Protein AF-A0A9P7MN25-F1 (afdb_monomer_lite)

Foldseek 3Di:
DDDDDDDDDDDDDDDDDDDDDDDDPDDDPDPPPPDDDDDDDPPDDDLDDDPAQFWFDFPQAIDSDPSRCVVVVTDTPGTDGRDDDPPPPPLDDDQAAFWWQFPNAIDSDPSRNVNVVGDDIGGDGRPPDPDQDPPLDDDQQQFWWAFPNAIDSDPSRCVVVPGDRIGGDGRDPPPDPPCPQDDDQQQFWKAFPQAIDSDPSRNVSVVGDDIDGDGRDPCPPPPPDPQADQDDDQQQFWKQFPQDIDSDPSRSVSVVRPDIGGDDGDPDPDPPPDQDDDQQQFWKAFPQAIDSDPSVSVNVVRDDIDGDGGDDDDDPDDD

pLDDT: mean 78.12, std 18.05, range [38.5, 95.31]

Sequence (319 aa):
MYFTLSALVAAAAVLPLCSAAPPAVSESPAPTSQGKPAPTVNPGYIGICPAIYDPVCAGGKTYPNACTAEHHGASVEHIGPCKEPAPESNCICTAEWDPVCGDGKTYGNKCMAHCAKAQSITKGECPKLPEPASNCICTAQWDPVCGDGKTYGNICEARCAKAQSITKGECAKLPEPESKCMCTLLHAPVCGDGKTYGNICMARCAKAQSITEGECPKLTSRQERQKDICTCPLILMPVCGDGKWYANICLARCAKAQSITEGECPKLPEPRSVCACPDILKPVCGDGETYANICEAHCAKAQSITEGECPKLPEPKSA

InterPro domains:
  IPR002350 Kazal domain [PF00050] (86-117)
  IPR002350 Kazal domain [PF00050] (131-162)
  IPR002350 Kazal domain [PF07648] (48-82)
  IPR002350 Kazal domain [PF07648] (179-216)
  IPR002350 Kazal domain [PF07648] (228-265)
  IPR002350 Kazal domain [PF07648] (274-310)
  IPR002350 Kazal domain [PS51465] (76-128)
  IPR002350 Kazal domain [PS51465] (130-173)
  IPR002350 Kazal domain [PS51465] (175-218)
  IPR002350 Kazal domain [PS51465] (259-312)
  IPR002350 Kazal domain [SM00280] (46-82)
  IPR002350 Kazal domain [SM00280] (90-126)
  IPR002350 Kazal domain [SM00280] (135-171)
  IPR002350 Kazal domain [SM00280] (180-216)
  IPR002350 Kazal domain [SM00280] (229-265)
  IPR002350 Kazal domain [SM00280] (274-310)
  IPR036058 Kazal domain superfamily [SSF100895] (48-84)
  IPR036058 Kazal domain superfamily [SSF100895] (80-123)
  IPR036058 Kazal domain superfamily [SSF100895] (130-168)
  IPR036058 Kazal domain superfamily [SSF100895] (180-218)

Organism: NCBI:txid1623583

Secondary structure (DSSP, 8-state):
--------------------PPP------------PPPPPP-TT------S----EEETTEEESSHHHHHHTTPPP-EESPPPPPP-------------EEETTEEESSHHHHHHTT-SSEEESSPP-PPPPPTT---------EEETTEEESSHHHHHHTT-SS-EESS-------------------EEETTEEESSHHHHHHTT-SSEEESSPP--S-TTT--S-----------EEETTEEESSHHHHHHTT-SSEEESSPP------SS---------EEETTEEESSHHHHHHTT-SSEEESPPPPPPPP---

Structure (mmCIF, N/CA/C/O backbone):
data_AF-A0A9P7MN25-F1
#
_entry.id   AF-A0A9P7MN25-F1
#
loop_
_atom_site.group_PDB
_atom_site.id
_atom_site.type_symbol
_atom_site.label_atom_id
_atom_site.label_alt_id
_atom_site.label_comp_id
_atom_site.label_asym_id
_atom_site.label_entity_id
_atom_site.label_seq_id
_atom_site.pdbx_PDB_ins_code
_atom_site.Cartn_x
_atom_site.Cartn_y
_atom_site.Cartn_z
_atom_site.occupancy
_atom_site.B_iso_or_equiv
_atom_site.auth_seq_id
_atom_site.auth_comp_id
_atom_site.auth_asym_id
_atom_site.auth_atom_id
_atom_site.pdbx_PDB_model_num
ATOM 1 N N . MET A 1 1 ? 26.325 62.576 -39.880 1.00 40.69 1 MET A N 1
ATOM 2 C CA . MET A 1 1 ? 26.263 62.659 -41.353 1.00 40.69 1 MET A CA 1
ATOM 3 C C . MET A 1 1 ? 25.207 61.684 -41.829 1.00 40.69 1 MET A C 1
ATOM 5 O O . MET A 1 1 ? 25.214 60.539 -41.404 1.00 40.69 1 MET A O 1
ATOM 9 N N . TYR A 1 2 ? 24.265 62.213 -42.601 1.00 39.81 2 TYR A N 1
ATOM 10 C CA . TYR A 1 2 ? 23.196 61.521 -43.316 1.00 39.81 2 TYR A CA 1
ATOM 11 C C . TYR A 1 2 ? 23.752 60.422 -44.237 1.00 39.81 2 TYR A C 1
ATOM 13 O O . TYR A 1 2 ? 24.851 60.591 -44.751 1.00 39.81 2 TYR A O 1
ATOM 21 N N . PHE A 1 3 ? 23.004 59.342 -44.477 1.00 39.41 3 PHE A N 1
ATOM 22 C CA . PHE A 1 3 ? 22.304 59.131 -45.753 1.00 39.41 3 PHE A CA 1
ATOM 23 C C . PHE A 1 3 ? 21.413 57.878 -45.705 1.00 39.41 3 PHE A C 1
ATOM 25 O O . PHE A 1 3 ? 21.776 56.828 -45.185 1.00 39.41 3 PHE A O 1
ATOM 32 N N . THR A 1 4 ? 20.210 58.073 -46.227 1.00 58.09 4 THR A N 1
ATOM 33 C CA . THR A 1 4 ? 19.127 57.129 -46.510 1.00 58.09 4 THR A CA 1
ATOM 34 C C . THR A 1 4 ? 19.403 56.306 -47.778 1.00 58.09 4 THR A C 1
ATOM 36 O O . THR A 1 4 ? 20.226 56.723 -48.584 1.00 58.09 4 THR A O 1
ATOM 39 N N . LEU A 1 5 ? 18.694 55.177 -47.955 1.00 46.22 5 LEU A N 1
ATOM 40 C CA . LEU A 1 5 ? 18.046 54.646 -49.187 1.00 46.22 5 LEU A CA 1
ATOM 41 C C . LEU A 1 5 ? 17.651 53.172 -48.905 1.00 46.22 5 LEU A C 1
ATOM 43 O O . LEU A 1 5 ? 18.509 52.355 -48.600 1.00 46.22 5 LEU A O 1
ATOM 47 N N . SER A 1 6 ? 16.377 52.816 -48.725 1.00 47.59 6 SER A N 1
ATOM 48 C CA . SER A 1 6 ? 15.317 52.574 -49.728 1.00 47.59 6 SER A CA 1
ATOM 49 C C . SER A 1 6 ? 15.509 51.324 -50.606 1.00 47.59 6 SER A C 1
ATOM 51 O O . SER A 1 6 ? 16.245 51.345 -51.581 1.00 47.59 6 SER A O 1
ATOM 53 N N . ALA A 1 7 ? 14.760 50.281 -50.221 1.00 48.38 7 ALA A N 1
ATOM 54 C CA . ALA A 1 7 ? 13.978 49.312 -51.002 1.00 48.38 7 ALA A CA 1
ATOM 55 C C . ALA A 1 7 ? 14.486 48.770 -52.356 1.00 48.38 7 ALA A C 1
ATOM 57 O O . ALA A 1 7 ? 14.608 49.501 -53.333 1.00 48.38 7 ALA A O 1
ATOM 58 N N . LEU A 1 8 ? 14.510 47.434 -52.462 1.00 45.34 8 LEU A N 1
ATOM 59 C CA . LEU A 1 8 ? 14.121 46.727 -53.685 1.00 45.34 8 LEU A CA 1
ATOM 60 C C . LEU A 1 8 ? 13.500 45.365 -53.346 1.00 45.34 8 LEU A C 1
ATOM 62 O O . LEU A 1 8 ? 14.093 44.518 -52.684 1.00 45.34 8 LEU A O 1
ATOM 66 N N . VAL A 1 9 ? 12.254 45.221 -53.787 1.00 45.59 9 VAL A N 1
ATOM 67 C CA . VAL A 1 9 ? 11.420 44.021 -53.754 1.00 45.59 9 VAL A CA 1
ATOM 68 C C . VAL A 1 9 ? 11.887 43.080 -54.864 1.00 45.59 9 VAL A C 1
ATOM 70 O O . VAL A 1 9 ? 11.992 43.502 -56.012 1.00 45.59 9 VAL A O 1
ATOM 73 N N . ALA A 1 10 ? 12.090 41.801 -54.551 1.00 44.50 10 ALA A N 1
ATOM 74 C CA . ALA A 1 10 ? 12.109 40.733 -55.546 1.00 44.50 10 ALA A CA 1
ATOM 75 C C . ALA A 1 10 ? 11.247 39.575 -55.035 1.00 44.50 10 ALA A C 1
ATOM 77 O O . ALA A 1 10 ? 11.616 38.842 -54.119 1.00 44.50 10 ALA A O 1
ATOM 78 N N . ALA A 1 11 ? 10.054 39.468 -55.615 1.00 48.00 11 ALA A N 1
ATOM 79 C CA . ALA A 1 11 ? 9.146 38.352 -55.440 1.00 48.00 11 ALA A CA 1
ATOM 80 C C . ALA A 1 11 ? 9.749 37.101 -56.098 1.00 48.00 11 ALA A C 1
ATOM 82 O O . ALA A 1 11 ? 9.920 37.064 -57.316 1.00 48.00 11 ALA A O 1
ATOM 83 N N . ALA A 1 12 ? 10.055 36.076 -55.303 1.00 46.34 12 ALA A N 1
ATOM 84 C CA . ALA A 1 12 ? 10.343 34.741 -55.811 1.00 46.34 12 ALA A CA 1
ATOM 85 C C . ALA A 1 12 ? 9.044 33.927 -55.791 1.00 46.34 12 ALA A C 1
ATOM 87 O O . ALA A 1 12 ? 8.513 33.584 -54.735 1.00 46.34 12 ALA A O 1
ATOM 88 N N . ALA A 1 13 ? 8.514 33.692 -56.987 1.00 45.16 13 ALA A N 1
ATOM 89 C CA . ALA A 1 13 ? 7.334 32.889 -57.241 1.00 45.16 13 ALA A CA 1
ATOM 90 C C . ALA A 1 13 ? 7.552 31.434 -56.795 1.00 45.16 13 ALA A C 1
ATOM 92 O O . ALA A 1 13 ? 8.519 30.781 -57.183 1.00 45.16 13 ALA A O 1
ATOM 93 N N . VAL A 1 14 ? 6.610 30.931 -56.001 1.00 49.34 14 VAL A N 1
ATOM 94 C CA . VAL A 1 14 ? 6.472 29.516 -55.659 1.00 49.34 14 VAL A CA 1
ATOM 95 C C . VAL A 1 14 ? 5.825 28.821 -56.859 1.00 49.34 14 VAL A C 1
ATOM 97 O O . VAL A 1 14 ? 4.647 29.032 -57.138 1.00 49.34 14 VAL A O 1
ATOM 100 N N . LEU A 1 15 ? 6.597 28.020 -57.594 1.00 52.12 15 LEU A N 1
ATOM 101 C CA . LEU A 1 15 ? 6.067 27.065 -58.570 1.00 52.12 15 LEU A CA 1
ATOM 102 C C . LEU A 1 15 ? 5.748 25.741 -57.853 1.00 52.12 15 LEU A C 1
ATOM 104 O O . LEU A 1 15 ? 6.609 25.234 -57.131 1.00 52.12 15 LEU A O 1
ATOM 108 N N . PRO A 1 16 ? 4.556 25.148 -58.051 1.00 50.59 16 PRO A N 1
ATOM 109 C CA . PRO A 1 16 ? 4.238 23.832 -57.525 1.00 50.59 16 PRO A CA 1
ATOM 110 C C . PRO A 1 16 ? 4.765 22.773 -58.500 1.00 50.59 16 PRO A C 1
ATOM 112 O O . PRO A 1 16 ? 4.229 22.596 -59.594 1.00 50.59 16 PRO A O 1
ATOM 115 N N . LEU A 1 17 ? 5.823 22.059 -58.116 1.00 53.09 17 LEU A N 1
ATOM 116 C CA . LEU A 1 17 ? 6.215 20.838 -58.814 1.00 53.09 17 LEU A CA 1
ATOM 117 C C . LEU A 1 17 ? 5.345 19.682 -58.319 1.00 53.09 17 LEU A C 1
ATOM 119 O O . LEU A 1 17 ? 5.370 19.287 -57.155 1.00 53.09 17 LEU A O 1
ATOM 123 N N . CYS A 1 18 ? 4.535 19.199 -59.251 1.00 44.19 18 CYS A N 1
ATOM 124 C CA . CYS A 1 18 ? 3.750 17.982 -59.194 1.00 44.19 18 CYS A CA 1
ATOM 125 C C . CYS A 1 18 ? 4.646 16.751 -59.466 1.00 44.19 18 CYS A C 1
ATOM 127 O O . CYS A 1 18 ? 5.641 16.869 -60.178 1.00 44.19 18 CYS A O 1
ATOM 129 N N . SER A 1 19 ? 4.194 15.576 -59.004 1.00 43.72 19 SER A N 1
ATOM 130 C CA . SER A 1 19 ? 4.746 14.211 -59.190 1.00 43.72 19 SER A CA 1
ATOM 131 C C . SER A 1 19 ? 5.991 13.856 -58.359 1.00 43.72 19 SER A C 1
ATOM 133 O O . SER A 1 19 ? 6.947 14.608 -58.305 1.00 43.72 19 SER A O 1
ATOM 135 N N . ALA A 1 20 ? 6.082 12.707 -57.686 1.00 45.44 20 ALA A N 1
ATOM 136 C CA . ALA A 1 20 ? 5.411 11.433 -57.913 1.00 45.44 20 ALA A CA 1
ATOM 137 C C . ALA A 1 20 ? 5.136 10.713 -56.581 1.00 45.44 20 ALA A C 1
ATOM 139 O O . ALA A 1 20 ? 6.011 10.610 -55.722 1.00 45.44 20 ALA A O 1
ATOM 140 N N . ALA A 1 21 ? 3.918 10.191 -56.430 1.00 55.38 21 ALA A N 1
ATOM 141 C CA . ALA A 1 21 ? 3.616 9.182 -55.425 1.00 55.38 21 ALA A CA 1
ATOM 142 C C . ALA A 1 21 ? 4.353 7.875 -55.784 1.00 55.38 21 ALA A C 1
ATOM 144 O O . ALA A 1 21 ? 4.381 7.511 -56.964 1.00 55.38 21 ALA A O 1
ATOM 145 N N . PRO A 1 22 ? 4.943 7.154 -54.815 1.00 59.38 22 PRO A N 1
ATOM 146 C CA . PRO A 1 22 ? 5.444 5.808 -55.063 1.00 59.38 22 PRO A CA 1
ATOM 147 C C . PRO A 1 22 ? 4.272 4.867 -55.403 1.00 59.38 22 PRO A C 1
ATOM 149 O O . PRO A 1 22 ? 3.169 5.052 -54.881 1.00 59.38 22 PRO A O 1
ATOM 152 N N . PRO A 1 23 ? 4.478 3.876 -56.289 1.00 49.16 23 PRO A N 1
ATOM 153 C CA . PRO A 1 23 ? 3.411 3.001 -56.750 1.00 49.16 23 PRO A CA 1
ATOM 154 C C . PRO A 1 23 ? 2.816 2.210 -55.582 1.00 49.16 23 PRO A C 1
ATOM 156 O O . PRO A 1 23 ? 3.532 1.544 -54.834 1.00 49.16 23 PRO A O 1
ATOM 159 N N . ALA A 1 24 ? 1.489 2.269 -55.468 1.00 48.56 24 ALA A N 1
ATOM 160 C CA . ALA A 1 24 ? 0.706 1.313 -54.707 1.00 48.56 24 ALA A CA 1
ATOM 161 C C . ALA A 1 24 ? 0.978 -0.079 -55.287 1.00 48.56 24 ALA A C 1
ATOM 163 O O . ALA A 1 24 ? 0.532 -0.404 -56.388 1.00 48.56 24 ALA A O 1
ATOM 164 N N . VAL A 1 25 ? 1.761 -0.883 -54.570 1.00 43.62 25 VAL A N 1
ATOM 165 C CA . VAL A 1 25 ? 1.913 -2.297 -54.894 1.00 43.62 25 VAL A CA 1
ATOM 166 C C . VAL A 1 25 ? 0.666 -2.981 -54.362 1.00 43.62 25 VAL A C 1
ATOM 168 O O . VAL A 1 25 ? 0.429 -3.042 -53.159 1.00 43.62 25 VAL A O 1
ATOM 171 N N . SER A 1 26 ? -0.161 -3.395 -55.311 1.00 42.97 26 SER A N 1
ATOM 172 C CA . SER A 1 26 ? -1.396 -4.139 -55.147 1.00 42.97 26 SER A CA 1
ATOM 173 C C . SER A 1 26 ? -1.240 -5.285 -54.150 1.00 42.97 26 SER A C 1
ATOM 175 O O . SER A 1 26 ? -0.493 -6.234 -54.406 1.00 42.97 26 SER A O 1
ATOM 177 N N . GLU A 1 27 ? -2.004 -5.239 -53.062 1.00 41.66 27 GLU A N 1
ATOM 178 C CA . GLU A 1 27 ? -2.407 -6.452 -52.363 1.00 41.66 27 GLU A CA 1
ATOM 179 C C . GLU A 1 27 ? -3.077 -7.358 -53.400 1.00 41.66 27 GLU A C 1
ATOM 181 O O . GLU A 1 27 ? -4.103 -7.012 -53.991 1.00 41.66 27 GLU A O 1
ATOM 186 N N . SER A 1 28 ? -2.444 -8.495 -53.694 1.00 43.84 28 SER A N 1
ATOM 187 C CA . SER A 1 28 ? -3.122 -9.544 -54.446 1.00 43.84 28 SER A CA 1
ATOM 188 C C . SER A 1 28 ? -4.347 -9.970 -53.641 1.00 43.84 28 SER A C 1
ATOM 190 O O . SER A 1 28 ? -4.221 -10.172 -52.429 1.00 43.84 28 SER A O 1
ATOM 192 N N . PRO A 1 29 ? -5.523 -10.111 -54.274 1.00 42.50 29 PRO A N 1
ATOM 193 C CA . PRO A 1 29 ? -6.699 -10.588 -53.576 1.00 42.50 29 PRO A CA 1
ATOM 194 C C . PRO A 1 29 ? -6.373 -11.955 -52.979 1.00 42.50 29 PRO A C 1
ATOM 196 O O . PRO A 1 29 ? -5.893 -12.851 -53.679 1.00 42.50 29 PRO A O 1
ATOM 199 N N . ALA A 1 30 ? -6.616 -12.097 -51.675 1.00 40.66 30 ALA A N 1
ATOM 200 C CA . ALA A 1 30 ? -6.616 -13.390 -51.015 1.00 40.66 30 ALA A CA 1
ATOM 201 C C . ALA A 1 30 ? -7.401 -14.383 -51.891 1.00 40.66 30 ALA A C 1
ATOM 203 O O . ALA A 1 30 ? -8.479 -14.017 -52.380 1.00 40.66 30 ALA A O 1
ATOM 204 N N . PRO A 1 31 ? -6.903 -15.612 -52.126 1.00 38.50 31 PRO A N 1
ATOM 205 C CA . PRO A 1 31 ? -7.704 -16.614 -52.799 1.00 38.50 31 PRO A CA 1
ATOM 206 C C . PRO A 1 31 ? -8.949 -16.838 -51.943 1.00 38.50 31 PRO A C 1
ATOM 208 O O . PRO A 1 31 ? -8.902 -17.442 -50.873 1.00 38.50 31 PRO A O 1
ATOM 211 N N . THR A 1 32 ? -10.079 -16.315 -52.412 1.00 42.38 32 THR A N 1
ATOM 212 C CA . THR A 1 32 ? -11.403 -16.685 -51.932 1.00 42.38 32 THR A CA 1
ATOM 213 C C . THR A 1 32 ? -11.640 -18.108 -52.415 1.00 42.38 32 THR A C 1
ATOM 215 O O . THR A 1 32 ? -12.318 -18.353 -53.411 1.00 42.38 32 THR A O 1
ATOM 218 N N . SER A 1 33 ? -11.033 -19.080 -51.727 1.00 43.31 33 SER A N 1
ATOM 219 C CA . SER A 1 33 ? -11.468 -20.460 -51.851 1.00 43.31 33 SER A CA 1
ATOM 220 C C . SER A 1 33 ? -12.849 -20.505 -51.225 1.00 43.31 33 SER A C 1
ATOM 222 O O . SER A 1 33 ? -13.005 -20.464 -50.005 1.00 43.31 33 SER A O 1
ATOM 224 N N . GLN A 1 34 ? -13.853 -20.490 -52.090 1.00 39.50 34 GLN A N 1
ATOM 225 C CA . GLN A 1 34 ? -15.236 -20.739 -51.741 1.00 39.50 34 GLN A CA 1
ATOM 226 C C . GLN A 1 34 ? -15.270 -21.954 -50.810 1.00 39.50 34 GLN A C 1
ATOM 228 O O . GLN A 1 34 ? -14.897 -23.059 -51.210 1.00 39.50 34 GLN A O 1
ATOM 233 N N . GLY A 1 35 ? -15.622 -21.721 -49.544 1.00 40.41 35 GLY A N 1
ATOM 234 C CA . GLY A 1 35 ? -15.750 -22.774 -48.553 1.00 40.41 35 GLY A CA 1
ATOM 235 C C . GLY A 1 35 ? -16.742 -23.800 -49.076 1.00 40.41 35 GLY A C 1
ATOM 236 O O . GLY A 1 35 ? -17.926 -23.507 -49.238 1.00 40.41 35 GLY A O 1
ATOM 237 N N . LYS A 1 36 ? -16.251 -25.001 -49.379 1.00 41.25 36 LYS A N 1
ATOM 238 C CA . LYS A 1 36 ? -17.115 -26.155 -49.602 1.00 41.25 36 LYS A CA 1
ATOM 239 C C . LYS A 1 36 ? -17.908 -26.356 -48.302 1.00 41.25 36 LYS A C 1
ATOM 241 O O . LYS A 1 36 ? -17.285 -26.328 -47.239 1.00 41.25 36 LYS A O 1
ATOM 246 N N . PRO A 1 37 ? -19.244 -26.500 -48.344 1.00 39.59 37 PRO A N 1
ATOM 247 C CA . PRO A 1 37 ? -20.033 -26.608 -47.126 1.00 39.59 37 PRO A CA 1
ATOM 248 C C . PRO A 1 37 ? -19.527 -27.779 -46.283 1.00 39.59 37 PRO A C 1
ATOM 250 O O . PRO A 1 37 ? -19.292 -28.874 -46.803 1.00 39.59 37 PRO A O 1
ATOM 253 N N . ALA A 1 38 ? -19.328 -27.507 -44.993 1.00 42.72 38 ALA A N 1
ATOM 254 C CA . ALA A 1 38 ? -18.964 -28.500 -43.997 1.00 42.72 38 ALA A CA 1
ATOM 255 C C . ALA A 1 38 ? -19.952 -29.681 -44.055 1.00 42.72 38 ALA A C 1
ATOM 257 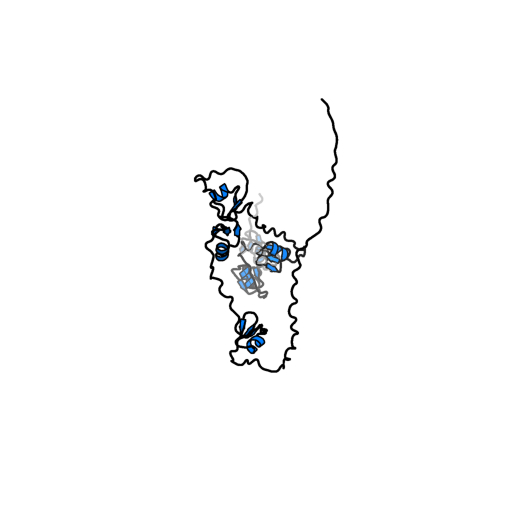O O . ALA A 1 38 ? -21.159 -29.444 -44.189 1.00 42.72 38 ALA A O 1
ATOM 258 N N . PRO A 1 39 ? -19.493 -30.942 -43.948 1.00 45.44 39 PRO A N 1
ATOM 259 C CA . PRO A 1 39 ? -20.409 -32.048 -43.731 1.00 45.44 39 PRO A CA 1
ATOM 260 C C . PRO A 1 39 ? -21.152 -31.796 -42.416 1.00 45.44 39 PRO A C 1
ATOM 262 O O . PRO A 1 39 ? -20.558 -31.616 -41.355 1.00 45.44 39 PRO A O 1
ATOM 265 N N . THR A 1 40 ? -22.473 -31.700 -42.524 1.00 42.31 40 THR A N 1
ATOM 266 C CA . THR A 1 40 ? -23.391 -31.414 -41.425 1.00 42.31 40 THR A CA 1
ATOM 267 C C . THR A 1 40 ? -23.237 -32.439 -40.309 1.00 42.31 40 THR A C 1
ATOM 269 O O . THR A 1 40 ? -23.277 -33.646 -40.550 1.00 42.31 40 THR A O 1
ATOM 272 N N . VAL A 1 41 ? -23.099 -31.934 -39.085 1.00 48.03 41 VAL A N 1
ATOM 273 C CA . VAL A 1 41 ? -23.029 -32.704 -37.843 1.00 48.03 41 VAL A CA 1
ATOM 274 C C . VAL A 1 41 ? -24.265 -33.601 -37.728 1.00 48.03 41 VAL A C 1
ATOM 276 O O . VAL A 1 41 ? -25.384 -33.100 -37.654 1.00 48.03 41 VAL A O 1
ATOM 279 N N . ASN A 1 42 ? -24.070 -34.922 -37.683 1.00 43.00 42 ASN A N 1
ATOM 280 C CA . ASN A 1 42 ? -25.066 -35.831 -37.120 1.00 43.00 42 ASN A CA 1
ATOM 281 C C . ASN A 1 42 ? -24.893 -35.798 -35.590 1.00 43.00 42 ASN A C 1
ATOM 283 O O . ASN A 1 42 ? -23.838 -36.211 -35.104 1.00 43.00 42 ASN A O 1
ATOM 287 N N . PRO A 1 43 ? -25.876 -35.312 -34.811 1.00 46.31 43 PRO A N 1
ATOM 288 C CA . PRO A 1 43 ? -25.740 -35.086 -33.368 1.00 46.31 43 PRO A CA 1
ATOM 289 C C . PRO A 1 43 ? -25.856 -36.383 -32.538 1.00 46.31 43 PRO A C 1
ATOM 291 O O . PRO A 1 43 ? -26.587 -36.435 -31.555 1.00 46.31 43 PRO A O 1
ATOM 294 N N . GLY A 1 44 ? -25.155 -37.452 -32.930 1.00 45.56 44 GLY A N 1
ATOM 295 C CA . GLY A 1 44 ? -25.372 -38.783 -32.355 1.00 45.56 44 GLY A CA 1
ATOM 296 C C . GLY A 1 44 ? -24.185 -39.744 -32.342 1.00 45.56 44 GLY A C 1
ATOM 297 O O . GLY A 1 44 ? -24.427 -40.945 -32.282 1.00 45.56 44 GLY A O 1
ATOM 298 N N . TYR A 1 45 ? -22.929 -39.285 -32.395 1.00 51.94 45 TYR A N 1
ATOM 299 C CA . TYR A 1 45 ? -21.782 -40.201 -32.317 1.00 51.94 45 TYR A CA 1
ATOM 300 C C . TYR A 1 45 ? -20.780 -39.798 -31.232 1.00 51.94 45 TYR A C 1
ATOM 302 O O . TYR A 1 45 ? -20.241 -38.696 -31.216 1.00 51.94 45 TYR A O 1
ATOM 310 N N . ILE A 1 46 ? -20.591 -40.721 -30.293 1.00 57.06 46 ILE A N 1
ATOM 311 C CA . ILE A 1 46 ? -19.701 -40.659 -29.134 1.00 57.06 46 ILE A CA 1
ATOM 312 C C . ILE A 1 46 ? -18.265 -40.410 -29.620 1.00 57.06 46 ILE A C 1
ATOM 314 O O . ILE A 1 46 ? -17.822 -41.066 -30.561 1.00 57.06 46 ILE A O 1
ATOM 318 N N . GLY A 1 47 ? -17.559 -39.468 -28.983 1.00 63.66 47 GLY A N 1
ATOM 319 C CA . GLY A 1 47 ? -16.206 -39.001 -29.322 1.00 63.66 47 GLY A CA 1
ATOM 320 C C . GLY A 1 47 ? -15.103 -40.056 -29.184 1.00 63.66 47 GLY A C 1
ATOM 321 O O . GLY A 1 47 ? -14.213 -39.933 -28.349 1.00 63.66 47 GLY A O 1
ATOM 322 N N . ILE A 1 48 ? -15.158 -41.102 -30.005 1.00 80.12 48 ILE A N 1
ATOM 323 C CA . ILE A 1 48 ? -14.110 -42.110 -30.146 1.00 80.12 48 ILE A CA 1
ATOM 324 C C . ILE A 1 48 ? -13.404 -41.838 -31.468 1.00 80.12 48 ILE A C 1
ATOM 326 O O . ILE A 1 48 ? -13.942 -42.112 -32.540 1.00 80.12 48 ILE A O 1
ATOM 330 N N . CYS A 1 49 ? -12.186 -41.314 -31.389 1.00 86.25 49 CYS A N 1
ATOM 331 C CA . CYS A 1 49 ? -11.314 -41.230 -32.551 1.00 86.25 49 CYS A CA 1
ATOM 332 C C . CYS A 1 49 ? -10.562 -42.550 -32.748 1.00 86.25 49 CYS A C 1
ATOM 334 O O . CYS A 1 49 ? -10.129 -43.159 -31.764 1.00 86.25 49 CYS A O 1
ATOM 336 N N . PRO A 1 50 ? -10.374 -43.007 -33.998 1.00 86.12 50 PRO A N 1
ATOM 337 C CA . PRO A 1 50 ? -9.561 -44.183 -34.264 1.00 86.12 50 PRO A CA 1
ATOM 338 C C . PRO A 1 50 ? -8.114 -43.934 -33.819 1.00 86.12 50 PRO A C 1
ATOM 340 O O . PRO A 1 50 ? -7.584 -42.833 -33.982 1.00 86.12 50 PRO A O 1
ATOM 343 N N . ALA A 1 51 ? -7.452 -44.969 -33.298 1.00 87.62 51 ALA A N 1
ATOM 344 C CA . ALA A 1 51 ? -6.035 -44.936 -32.925 1.00 87.62 51 ALA A CA 1
ATOM 345 C C . ALA A 1 51 ? -5.118 -45.079 -34.160 1.00 87.62 51 ALA A C 1
ATOM 347 O O . ALA A 1 51 ? -4.204 -45.899 -34.186 1.00 87.62 51 ALA A O 1
ATOM 348 N N . ILE A 1 52 ? -5.411 -44.307 -35.208 1.00 88.31 52 ILE A N 1
ATOM 349 C CA . ILE A 1 52 ? -4.626 -44.227 -36.443 1.00 88.31 52 ILE A CA 1
ATOM 350 C C . ILE A 1 52 ? -3.744 -42.985 -36.345 1.00 88.31 52 ILE A C 1
ATOM 352 O O . ILE A 1 52 ? -4.226 -41.914 -35.971 1.00 88.31 52 ILE A O 1
ATOM 356 N N . TYR A 1 53 ? -2.460 -43.133 -36.663 1.00 90.62 53 TYR A N 1
ATOM 357 C CA . TYR A 1 53 ? -1.511 -42.026 -36.691 1.00 90.62 53 TYR A CA 1
ATOM 358 C C . TYR A 1 53 ? -1.369 -41.498 -38.123 1.00 90.62 53 TYR A C 1
ATOM 360 O O . TYR A 1 53 ? -0.567 -42.012 -38.896 1.00 90.62 53 TYR A O 1
ATOM 368 N N . ASP A 1 54 ? -2.164 -40.478 -38.443 1.00 94.31 54 ASP A N 1
ATOM 369 C CA . ASP A 1 54 ? -2.150 -39.708 -39.693 1.00 94.31 54 ASP A CA 1
ATOM 370 C C . ASP A 1 54 ? -2.080 -38.218 -39.319 1.00 94.31 54 ASP A C 1
ATOM 372 O O . ASP A 1 54 ? -3.110 -37.540 -39.248 1.00 94.31 54 ASP A O 1
ATOM 376 N N . PRO A 1 55 ? -0.886 -37.708 -38.968 1.00 94.19 55 PRO A N 1
ATOM 377 C CA . PRO A 1 55 ? -0.758 -36.453 -38.245 1.00 94.19 55 PRO A CA 1
ATOM 378 C C . PRO A 1 55 ? -1.258 -35.258 -39.053 1.00 94.19 55 PRO A C 1
ATOM 380 O O . PRO A 1 55 ? -1.087 -35.196 -40.271 1.00 94.19 55 PRO A O 1
ATOM 383 N N . VAL A 1 56 ? -1.822 -34.276 -38.355 1.00 94.81 56 VAL A N 1
ATOM 384 C CA . VAL A 1 56 ? -2.279 -33.004 -38.932 1.00 94.81 56 VAL A CA 1
ATOM 385 C C . VAL A 1 56 ? -1.812 -31.828 -38.080 1.00 94.81 56 VAL A C 1
ATOM 387 O O . VAL A 1 56 ? -1.695 -31.951 -36.857 1.00 94.81 56 VAL A O 1
ATOM 390 N N . CYS A 1 57 ? -1.573 -30.680 -38.710 1.00 94.50 57 CYS A N 1
ATOM 391 C CA . CYS A 1 57 ? -1.269 -29.433 -38.020 1.00 94.50 57 CYS A CA 1
ATOM 392 C C . CYS A 1 57 ? -2.534 -28.579 -37.914 1.00 94.50 57 CYS A C 1
ATOM 394 O O . CYS A 1 57 ? -3.191 -28.314 -38.923 1.00 94.50 57 CYS A O 1
ATOM 396 N N . ALA A 1 58 ? -2.884 -28.165 -36.696 1.00 91.94 58 ALA A N 1
ATOM 397 C CA . ALA A 1 58 ? -4.026 -27.296 -36.425 1.00 91.94 58 ALA A CA 1
ATOM 398 C C . ALA A 1 58 ? -3.687 -26.338 -35.272 1.00 91.94 58 ALA A C 1
ATOM 400 O O . ALA A 1 58 ? -3.383 -26.784 -34.162 1.00 91.94 58 ALA A O 1
ATOM 401 N N . GLY A 1 59 ? -3.705 -25.025 -35.516 1.00 85.31 59 GLY A N 1
ATOM 402 C CA . GLY A 1 59 ? -3.395 -24.007 -34.508 1.00 85.31 59 GLY A CA 1
ATOM 403 C C . GLY A 1 59 ? -1.961 -24.092 -33.978 1.00 85.31 59 GLY A C 1
ATOM 404 O O . GLY A 1 59 ? -1.741 -23.923 -32.779 1.00 85.31 59 GLY A O 1
ATOM 405 N N . GLY A 1 60 ? -0.996 -24.445 -34.836 1.00 86.75 60 GLY A N 1
ATOM 406 C CA . GLY A 1 60 ? 0.407 -24.645 -34.446 1.00 86.75 60 GLY A CA 1
ATOM 407 C C . GLY A 1 60 ? 0.674 -25.881 -33.573 1.00 86.75 60 GLY A C 1
ATOM 408 O O . GLY A 1 60 ? 1.789 -26.053 -33.082 1.00 86.75 60 GLY A O 1
ATOM 409 N N . LYS A 1 61 ? -0.321 -26.759 -33.383 1.00 91.38 61 LYS A N 1
ATOM 410 C CA . LYS A 1 61 ? -0.194 -28.021 -32.644 1.00 91.38 61 LYS A CA 1
ATOM 411 C C . LYS A 1 61 ? -0.389 -29.224 -33.570 1.00 91.38 61 LYS A C 1
ATOM 413 O O . LYS A 1 61 ? -1.345 -29.280 -34.342 1.00 91.38 61 LYS A O 1
ATOM 418 N N . THR A 1 62 ? 0.499 -30.211 -33.454 1.00 94.00 62 THR A N 1
ATOM 419 C CA . THR A 1 62 ? 0.371 -31.497 -34.153 1.00 94.00 62 THR A CA 1
ATOM 420 C C . THR A 1 62 ? -0.628 -32.396 -33.427 1.00 94.00 62 THR A C 1
ATOM 422 O O . THR A 1 62 ? -0.430 -32.723 -32.255 1.00 94.00 62 THR A O 1
ATOM 425 N N . TYR A 1 63 ? -1.672 -32.833 -34.129 1.00 92.88 63 TYR A N 1
ATOM 426 C CA . TYR A 1 63 ? -2.639 -33.825 -33.654 1.00 92.88 63 TYR A CA 1
ATOM 427 C C . TYR A 1 63 ? -2.368 -35.192 -34.302 1.00 92.88 63 TYR A C 1
ATOM 429 O O . TYR A 1 63 ? -1.987 -35.224 -35.472 1.00 92.88 63 TYR A O 1
ATOM 437 N N . PRO A 1 64 ? -2.573 -36.320 -33.588 1.00 94.06 64 PRO A N 1
ATOM 438 C CA . PRO A 1 64 ? -2.360 -37.665 -34.134 1.00 94.06 64 PRO A CA 1
ATOM 439 C C . PRO A 1 64 ? -3.178 -37.977 -35.390 1.00 94.06 64 PRO A C 1
ATOM 441 O O . PRO A 1 64 ? -2.712 -38.735 -36.233 1.00 94.06 64 PRO A O 1
ATOM 444 N N . ASN A 1 65 ? -4.387 -37.417 -35.496 1.00 92.38 65 ASN A N 1
ATOM 445 C CA . ASN A 1 65 ? -5.230 -37.479 -36.690 1.00 92.38 65 ASN A CA 1
ATOM 446 C C . ASN A 1 65 ? -6.279 -36.356 -36.729 1.00 92.38 65 ASN A C 1
ATOM 448 O O . ASN A 1 65 ? -6.527 -35.681 -35.726 1.00 92.38 65 ASN A O 1
ATOM 452 N N . ALA A 1 66 ? -6.926 -36.181 -37.885 1.00 92.06 66 ALA A N 1
ATOM 453 C CA . ALA A 1 66 ? -7.957 -35.160 -38.095 1.00 92.06 66 ALA A CA 1
ATOM 454 C C . ALA A 1 66 ? -9.119 -35.246 -37.089 1.00 92.06 66 ALA A C 1
ATOM 456 O O . ALA A 1 66 ? -9.525 -34.219 -36.554 1.00 92.06 66 ALA A O 1
ATOM 457 N N . CYS A 1 67 ? -9.580 -36.454 -36.739 1.00 92.12 67 CYS A N 1
ATOM 458 C CA . CYS A 1 67 ? -10.632 -36.629 -35.731 1.00 92.12 67 CYS A CA 1
ATOM 459 C C . CYS A 1 67 ? -10.221 -36.035 -34.378 1.00 92.12 67 CYS A C 1
ATOM 461 O O . CYS A 1 67 ? -10.997 -35.321 -33.748 1.00 92.12 67 CYS A O 1
ATOM 463 N N . THR A 1 68 ? -8.982 -36.285 -33.935 1.00 92.12 68 THR A N 1
ATOM 464 C CA . THR A 1 68 ? -8.490 -35.711 -32.674 1.00 92.12 68 THR A CA 1
ATOM 465 C C . THR A 1 68 ? -8.340 -34.191 -32.740 1.00 92.12 68 THR A C 1
ATOM 467 O O . THR A 1 68 ? -8.576 -33.531 -31.734 1.00 92.12 68 THR A O 1
ATOM 470 N N . ALA A 1 69 ? -8.004 -33.615 -33.898 1.00 90.75 69 ALA A N 1
ATOM 471 C CA . ALA A 1 69 ? -7.982 -32.161 -34.069 1.00 90.75 69 ALA A CA 1
ATOM 472 C C . ALA A 1 69 ? -9.396 -31.569 -33.946 1.00 90.75 69 ALA A C 1
ATOM 474 O O . ALA A 1 69 ? -9.621 -30.670 -33.135 1.00 90.75 69 ALA A O 1
ATOM 475 N N . GLU A 1 70 ? -10.365 -32.137 -34.664 1.00 88.62 70 GLU A N 1
ATOM 476 C CA . GLU A 1 70 ? -11.759 -31.680 -34.661 1.00 88.62 70 GLU A CA 1
ATOM 477 C C . GLU A 1 70 ? -12.430 -31.842 -33.293 1.00 88.62 70 GLU A C 1
ATOM 479 O O . GLU A 1 70 ? -13.115 -30.930 -32.833 1.00 88.62 70 GLU A O 1
ATOM 484 N N . HIS A 1 71 ? -12.183 -32.954 -32.593 1.00 89.44 71 HIS A N 1
ATOM 485 C CA . HIS A 1 71 ? -12.680 -33.165 -31.229 1.00 89.44 71 HIS A CA 1
ATOM 486 C C . HIS A 1 71 ? -12.156 -32.099 -30.252 1.00 89.44 71 HIS A C 1
ATOM 488 O O . HIS A 1 71 ? -12.832 -31.730 -29.293 1.00 89.44 71 HIS A O 1
ATOM 494 N N . HIS A 1 72 ? -10.957 -31.573 -30.502 1.00 87.69 72 HIS A N 1
ATOM 495 C CA . HIS A 1 72 ? -10.379 -30.461 -29.750 1.00 87.69 72 HIS A CA 1
ATOM 496 C C . HIS A 1 72 ? -10.788 -29.078 -30.289 1.00 87.69 72 HIS A C 1
ATOM 498 O O . HIS A 1 72 ? -10.242 -28.068 -29.846 1.00 87.69 72 HIS A O 1
ATOM 504 N N . GLY A 1 73 ? -11.739 -29.015 -31.227 1.00 88.12 73 GLY A N 1
ATOM 505 C CA . GLY A 1 73 ? -12.192 -27.775 -31.857 1.00 88.12 73 GLY A CA 1
ATOM 506 C C . GLY A 1 73 ? -11.127 -27.109 -32.732 1.00 88.12 73 GLY A C 1
ATOM 507 O O . GLY A 1 73 ? -11.251 -25.929 -33.056 1.00 88.12 73 GLY A O 1
ATOM 508 N N . ALA A 1 74 ? -10.067 -27.833 -33.095 1.00 89.75 74 ALA A N 1
ATOM 509 C CA . ALA A 1 74 ? -8.974 -27.321 -33.902 1.00 89.75 74 ALA A CA 1
ATOM 510 C C . ALA A 1 74 ? -9.264 -27.576 -35.388 1.00 89.75 74 ALA A C 1
ATOM 512 O O . ALA A 1 74 ? -9.501 -28.708 -35.808 1.00 89.75 74 ALA A O 1
ATOM 513 N N . SER A 1 75 ? -9.241 -26.512 -36.192 1.00 89.38 75 SER A N 1
ATOM 514 C CA . SER A 1 75 ? -9.387 -26.616 -37.647 1.00 89.38 75 SER A CA 1
ATOM 515 C C . SER A 1 75 ? -8.053 -27.010 -38.273 1.00 89.38 75 SER A C 1
ATOM 517 O O . SER A 1 75 ? -7.047 -26.344 -38.039 1.00 89.38 75 SER A O 1
ATOM 519 N N . VAL A 1 76 ? -8.041 -28.092 -39.053 1.00 91.12 76 VAL A N 1
ATOM 520 C CA . VAL A 1 76 ? -6.830 -28.573 -39.731 1.00 91.12 76 VAL A CA 1
ATOM 521 C C . VAL A 1 76 ? -6.358 -27.549 -40.761 1.00 91.12 76 VAL A C 1
ATOM 523 O O . VAL A 1 76 ? -7.094 -27.203 -41.682 1.00 91.12 76 VAL A O 1
ATOM 526 N N . GLU A 1 77 ? -5.116 -27.094 -40.614 1.00 90.75 77 GLU A N 1
ATOM 527 C CA . GLU A 1 77 ? -4.450 -26.182 -41.547 1.00 90.75 77 GLU A CA 1
ATOM 528 C C . GLU A 1 77 ? -3.800 -26.961 -42.693 1.00 90.75 77 GLU A C 1
ATOM 530 O O . GLU A 1 77 ? -4.000 -26.644 -43.865 1.00 90.75 77 GLU A O 1
ATOM 535 N N . HIS A 1 78 ? -3.033 -28.006 -42.362 1.00 90.50 78 HIS A N 1
ATOM 536 C CA . HIS A 1 78 ? -2.412 -28.887 -43.347 1.00 90.50 78 HIS A CA 1
ATOM 537 C C . HIS A 1 78 ? -2.199 -30.309 -42.812 1.00 90.50 78 HIS A C 1
ATOM 539 O O . HIS A 1 78 ? -2.141 -30.556 -41.605 1.00 90.50 78 HIS A O 1
ATOM 545 N N . ILE A 1 79 ? -2.050 -31.252 -43.745 1.00 90.31 79 ILE A N 1
ATOM 546 C CA . ILE A 1 79 ? -1.700 -32.647 -43.458 1.00 90.31 79 ILE A CA 1
ATOM 547 C C . ILE A 1 79 ? -0.210 -32.724 -43.096 1.00 90.31 79 ILE A C 1
ATOM 549 O O . ILE A 1 79 ? 0.619 -32.024 -43.684 1.00 90.31 79 ILE A O 1
ATOM 553 N N . GLY A 1 80 ? 0.128 -33.570 -42.128 1.00 89.88 80 GLY A N 1
ATOM 554 C CA . GLY A 1 80 ? 1.462 -33.716 -41.552 1.00 89.88 80 GLY A CA 1
ATOM 555 C C . GLY A 1 80 ? 1.629 -32.978 -40.217 1.00 89.88 80 GLY A C 1
ATOM 556 O O . GLY A 1 80 ? 0.792 -32.153 -39.849 1.00 89.88 80 GLY A O 1
ATOM 557 N N . PRO A 1 81 ? 2.710 -33.265 -39.471 1.00 90.25 81 PRO A N 1
ATOM 558 C CA . PRO A 1 81 ? 3.022 -32.550 -38.240 1.00 90.25 81 PRO A CA 1
ATOM 559 C C . PRO A 1 81 ? 3.300 -31.072 -38.521 1.00 90.25 81 PRO A C 1
ATOM 561 O O . PRO A 1 81 ? 3.794 -30.718 -39.595 1.00 90.25 81 PRO A O 1
ATOM 564 N N . CYS A 1 82 ? 3.027 -30.209 -37.544 1.00 89.56 82 CYS A N 1
ATOM 565 C CA . CYS A 1 82 ? 3.464 -28.824 -37.614 1.00 89.56 82 CYS A CA 1
ATOM 566 C C . CYS A 1 82 ? 4.984 -28.777 -37.779 1.00 89.56 82 CYS A C 1
ATOM 568 O O . CYS A 1 82 ? 5.720 -29.497 -37.100 1.00 89.56 82 CYS A O 1
ATOM 570 N N . LYS A 1 83 ? 5.454 -27.921 -38.687 1.00 85.62 83 LYS A N 1
ATOM 571 C CA . LYS A 1 83 ? 6.880 -27.620 -38.783 1.00 85.62 83 LYS A CA 1
ATOM 572 C C . LYS A 1 83 ? 7.263 -26.846 -37.529 1.00 85.62 83 LYS A C 1
ATOM 574 O O . LYS A 1 83 ? 6.757 -25.746 -37.315 1.00 85.62 83 LYS A O 1
ATOM 579 N N . GLU A 1 84 ? 8.143 -27.409 -36.711 1.00 71.19 84 GLU A N 1
ATOM 580 C CA . GLU A 1 84 ? 8.836 -26.606 -35.709 1.00 71.19 84 GLU A CA 1
ATOM 581 C C . GLU A 1 84 ? 9.582 -25.481 -36.443 1.00 71.19 84 GLU A C 1
ATOM 583 O O . GLU A 1 84 ? 10.149 -25.732 -37.517 1.00 71.19 84 GLU A O 1
ATOM 588 N N . PRO A 1 85 ? 9.570 -24.237 -35.931 1.00 60.78 85 PRO A N 1
ATOM 589 C CA . PRO A 1 85 ? 10.442 -23.212 -36.475 1.00 60.78 85 PRO A CA 1
ATOM 590 C C . PRO A 1 85 ? 11.870 -23.745 -36.381 1.00 60.78 85 PRO A C 1
ATOM 592 O O . PRO A 1 85 ? 12.331 -24.120 -35.301 1.00 60.78 85 PRO A O 1
ATOM 595 N N . ALA A 1 86 ? 12.544 -23.839 -37.528 1.00 53.28 86 ALA A N 1
ATOM 596 C CA . ALA A 1 86 ? 13.930 -24.268 -37.567 1.00 53.28 86 ALA A CA 1
ATOM 597 C C . ALA A 1 86 ? 14.733 -23.406 -36.576 1.00 53.28 86 ALA A C 1
ATOM 599 O O . ALA A 1 86 ? 14.535 -22.187 -36.554 1.00 53.28 86 ALA A O 1
ATOM 600 N N . PRO A 1 87 ? 15.620 -23.989 -35.752 1.00 48.53 87 PRO A N 1
ATOM 601 C CA . PRO A 1 87 ? 16.514 -23.191 -34.933 1.00 48.53 87 PRO A CA 1
ATOM 602 C C . PRO A 1 87 ? 17.397 -22.359 -35.870 1.00 48.53 87 PRO A C 1
ATOM 604 O O . PRO A 1 87 ? 18.321 -22.867 -36.505 1.00 48.53 87 PRO A O 1
ATOM 607 N N . GLU A 1 88 ? 17.090 -21.069 -35.986 1.00 57.34 88 GLU A N 1
ATOM 608 C CA . GLU A 1 88 ? 17.946 -20.095 -36.653 1.00 57.34 88 GLU A CA 1
ATOM 609 C C . GLU A 1 88 ? 19.209 -19.893 -35.810 1.00 57.34 88 GLU A C 1
ATOM 611 O O . GLU A 1 88 ? 19.298 -18.988 -34.981 1.00 57.34 88 GLU A O 1
ATOM 616 N N . SER A 1 89 ? 20.205 -20.761 -35.977 1.00 60.12 89 SER A N 1
ATOM 617 C CA . SER A 1 89 ? 21.538 -20.497 -35.433 1.00 60.12 89 SER A CA 1
ATOM 618 C C . SER A 1 89 ? 22.665 -21.130 -36.243 1.00 60.12 89 SER A C 1
ATOM 620 O O . SER A 1 89 ? 23.635 -21.622 -35.676 1.00 60.12 89 SER A O 1
ATOM 622 N N . ASN A 1 90 ? 22.585 -21.053 -37.570 1.00 59.88 90 ASN A N 1
ATOM 623 C CA . ASN A 1 90 ? 23.800 -21.002 -38.381 1.00 59.88 90 ASN A CA 1
ATOM 624 C C . ASN A 1 90 ? 24.012 -19.555 -38.821 1.00 59.88 90 ASN A C 1
ATOM 626 O O . ASN A 1 90 ? 23.729 -19.178 -39.955 1.00 59.88 90 ASN A O 1
ATOM 630 N N . CYS A 1 91 ? 24.486 -18.724 -37.892 1.00 73.62 91 CYS A N 1
ATOM 631 C CA . CYS A 1 91 ? 24.966 -17.396 -38.239 1.00 73.62 91 CYS A CA 1
ATOM 632 C C . CYS A 1 91 ? 26.260 -17.509 -39.042 1.00 73.62 91 CYS A C 1
ATOM 634 O O . CYS A 1 91 ? 27.361 -17.520 -38.489 1.00 73.62 91 CYS A O 1
ATOM 636 N N . ILE A 1 92 ? 26.127 -17.596 -40.355 1.00 83.50 92 ILE A N 1
ATOM 637 C CA . ILE A 1 92 ? 27.255 -17.505 -41.269 1.00 83.50 92 ILE A CA 1
ATOM 638 C C . ILE A 1 92 ? 27.334 -16.045 -41.702 1.00 83.50 92 ILE A C 1
ATOM 640 O O . ILE A 1 92 ? 26.518 -15.584 -42.495 1.00 83.50 92 ILE A O 1
ATOM 644 N N . CYS A 1 93 ? 28.298 -15.311 -41.151 1.00 86.81 93 CYS A N 1
ATOM 645 C CA . CYS A 1 93 ? 28.584 -13.939 -41.554 1.00 86.81 93 CYS A CA 1
ATOM 646 C C . CYS A 1 93 ? 29.890 -13.887 -42.346 1.00 86.81 93 CYS A C 1
ATOM 648 O O . CYS A 1 93 ? 30.856 -14.584 -42.032 1.00 86.81 93 CYS A O 1
ATOM 650 N N . THR A 1 94 ? 29.924 -13.030 -43.362 1.00 87.25 94 THR A N 1
ATOM 651 C CA . THR A 1 94 ? 31.151 -12.640 -44.060 1.00 87.25 94 THR A CA 1
ATOM 652 C C . THR A 1 94 ? 32.114 -11.971 -43.076 1.00 87.25 94 THR A C 1
ATOM 654 O O . THR A 1 94 ? 31.691 -11.300 -42.134 1.00 87.25 94 THR A O 1
ATOM 657 N N . ALA A 1 95 ? 33.422 -12.130 -43.287 1.00 87.50 95 ALA A N 1
ATOM 658 C CA . ALA A 1 95 ? 34.456 -11.462 -42.488 1.00 87.50 95 ALA A CA 1
ATOM 659 C C . ALA A 1 95 ? 34.756 -10.031 -42.980 1.00 87.50 95 ALA A C 1
ATOM 661 O O . ALA A 1 95 ? 35.830 -9.493 -42.723 1.00 87.50 95 ALA A O 1
ATOM 662 N N . GLU A 1 96 ? 33.832 -9.424 -43.728 1.00 91.50 96 GLU A N 1
ATOM 663 C CA . GLU A 1 96 ? 33.988 -8.056 -44.209 1.00 91.50 96 GLU A CA 1
ATOM 664 C C . GLU A 1 96 ? 33.908 -7.059 -43.051 1.00 91.50 96 GLU A C 1
ATOM 666 O O . GLU A 1 96 ? 33.128 -7.239 -42.110 1.00 91.50 96 GLU A O 1
ATOM 671 N N . TRP A 1 97 ? 34.719 -6.009 -43.139 1.00 92.44 97 TRP A N 1
ATOM 672 C CA . TRP A 1 97 ? 34.784 -4.959 -42.134 1.00 92.44 97 TRP A CA 1
ATOM 673 C C . TRP A 1 97 ? 33.955 -3.746 -42.578 1.00 92.44 97 TRP A C 1
ATOM 675 O O . TRP A 1 97 ? 34.438 -2.896 -43.324 1.00 92.44 97 TRP A O 1
ATOM 685 N N . ASP A 1 98 ? 32.710 -3.681 -42.106 1.00 94.88 98 ASP A N 1
ATOM 686 C CA . ASP A 1 98 ? 31.791 -2.536 -42.213 1.00 94.88 98 ASP A CA 1
ATOM 687 C C . ASP A 1 98 ? 31.191 -2.272 -40.820 1.00 94.88 98 ASP A C 1
ATOM 689 O O . ASP A 1 98 ? 30.080 -2.718 -40.514 1.00 94.88 98 ASP A O 1
ATOM 693 N N . PRO A 1 99 ? 31.967 -1.654 -39.912 1.00 94.44 99 PRO A N 1
ATOM 694 C CA . PRO A 1 99 ? 31.701 -1.727 -38.488 1.00 94.44 99 PRO A CA 1
ATOM 695 C C . PRO A 1 99 ? 30.387 -1.053 -38.102 1.00 94.44 99 PRO A C 1
ATOM 697 O O . PRO A 1 99 ? 30.023 0.014 -38.606 1.00 94.44 99 PRO A O 1
ATOM 700 N N . VAL A 1 100 ? 29.708 -1.661 -37.132 1.00 93.69 100 VAL A N 1
ATOM 701 C CA . VAL A 1 100 ? 28.497 -1.117 -36.513 1.00 93.69 100 VAL A CA 1
ATOM 702 C C . VAL A 1 100 ? 28.617 -1.136 -34.992 1.00 93.69 100 VAL A C 1
ATOM 704 O O . VAL A 1 100 ? 29.246 -2.027 -34.415 1.00 93.69 100 VAL A O 1
ATOM 707 N N . CYS A 1 101 ? 27.983 -0.172 -34.336 1.00 92.44 101 CYS A N 1
ATOM 708 C CA . CYS A 1 101 ? 27.868 -0.112 -32.889 1.00 92.44 101 CYS A CA 1
ATOM 709 C C . CYS A 1 101 ? 26.523 -0.705 -32.477 1.00 92.44 101 CYS A C 1
ATOM 711 O O . CYS A 1 101 ? 25.484 -0.121 -32.780 1.00 92.44 101 CYS A O 1
ATOM 713 N N . GLY A 1 102 ? 26.559 -1.871 -31.833 1.00 89.88 102 GLY A N 1
ATOM 714 C CA . GLY A 1 102 ? 25.398 -2.592 -31.319 1.00 89.88 102 GLY A CA 1
ATOM 715 C C . GLY A 1 102 ? 25.430 -2.639 -29.795 1.00 89.88 102 GLY A C 1
ATOM 716 O O . GLY A 1 102 ? 26.343 -3.255 -29.252 1.00 89.88 102 GLY A O 1
ATOM 717 N N . ASP A 1 103 ? 24.485 -2.006 -29.100 1.00 84.31 103 ASP A N 1
ATOM 718 C CA . ASP A 1 103 ? 24.376 -2.061 -27.626 1.00 84.31 103 ASP A CA 1
ATOM 719 C C . ASP A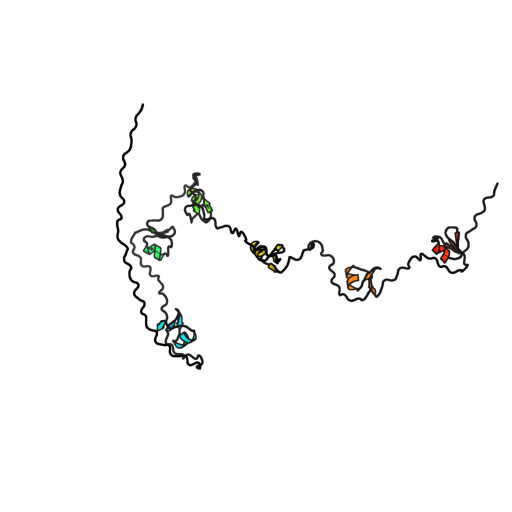 1 103 ? 25.705 -1.761 -26.889 1.00 84.31 103 ASP A C 1
ATOM 721 O O . ASP A 1 103 ? 26.081 -2.418 -25.921 1.00 84.31 103 ASP A O 1
ATOM 725 N N . GLY A 1 104 ? 26.473 -0.788 -27.394 1.00 82.88 104 GLY A N 1
ATOM 726 C CA . GLY A 1 104 ? 27.766 -0.387 -26.821 1.00 82.88 104 GLY A CA 1
ATOM 727 C C . GLY A 1 104 ? 28.963 -1.270 -27.201 1.00 82.88 104 GLY A C 1
ATOM 728 O O . GLY A 1 104 ? 30.081 -0.992 -26.767 1.00 82.88 104 GLY A O 1
ATOM 729 N N . LYS A 1 105 ? 28.772 -2.292 -28.045 1.00 86.19 105 LYS A N 1
ATOM 730 C CA . LYS A 1 105 ? 29.838 -3.147 -28.586 1.00 86.19 105 LYS A CA 1
ATOM 731 C C . LYS A 1 105 ? 30.019 -2.931 -30.091 1.00 86.19 105 LYS A C 1
ATOM 733 O O . LYS A 1 105 ? 29.057 -2.943 -30.857 1.00 86.19 105 LYS A O 1
ATOM 738 N N . THR A 1 106 ? 31.267 -2.771 -30.529 1.00 92.50 106 THR A N 1
ATOM 739 C CA . THR A 1 106 ? 31.604 -2.724 -31.959 1.00 92.50 106 THR A CA 1
ATOM 740 C C . THR A 1 106 ? 31.568 -4.134 -32.548 1.00 92.50 106 THR A C 1
ATOM 742 O O . THR A 1 106 ? 32.268 -5.027 -32.066 1.00 92.50 106 THR A O 1
ATOM 745 N N . TYR A 1 107 ? 30.784 -4.325 -33.607 1.00 92.75 107 TYR A N 1
ATOM 746 C CA . TYR A 1 107 ? 30.741 -5.549 -34.410 1.00 92.75 107 TYR A CA 1
ATOM 747 C C . TYR A 1 107 ? 31.389 -5.303 -35.769 1.00 92.75 107 TYR A C 1
ATOM 749 O O . TYR A 1 107 ? 31.282 -4.203 -36.309 1.00 92.75 107 TYR A O 1
ATOM 757 N N . GLY A 1 108 ? 32.035 -6.331 -36.331 1.00 94.00 108 GLY A N 1
ATOM 758 C CA . GLY A 1 108 ? 32.745 -6.214 -37.611 1.00 94.00 108 GLY A CA 1
ATOM 759 C C . GLY A 1 108 ? 31.830 -5.870 -38.784 1.00 94.00 108 GLY A C 1
ATOM 760 O O . GLY A 1 108 ? 32.256 -5.175 -39.699 1.00 94.00 108 GLY A O 1
ATOM 761 N N . ASN A 1 109 ? 30.566 -6.297 -38.722 1.00 93.31 109 ASN A N 1
ATOM 762 C CA . ASN A 1 109 ? 29.518 -5.874 -39.640 1.00 93.31 109 ASN A CA 1
ATOM 763 C C . ASN A 1 109 ? 28.114 -6.057 -39.046 1.00 93.31 109 ASN A C 1
ATOM 765 O O . ASN A 1 109 ? 27.922 -6.636 -37.970 1.00 93.31 109 ASN A O 1
ATOM 769 N N . LYS A 1 110 ? 27.110 -5.571 -39.781 1.00 91.94 110 LYS A N 1
ATOM 770 C CA . LYS A 1 110 ? 25.690 -5.658 -39.417 1.00 91.94 110 LYS A CA 1
ATOM 771 C C . LYS A 1 110 ? 25.195 -7.102 -39.240 1.00 91.94 110 LYS A C 1
ATOM 773 O O . LYS A 1 110 ? 24.386 -7.344 -38.347 1.00 91.94 110 LYS A O 1
ATOM 778 N N . CYS A 1 111 ? 25.696 -8.060 -40.028 1.00 92.06 111 CYS A N 1
ATOM 779 C CA . CYS A 1 111 ? 25.359 -9.480 -39.859 1.00 92.06 111 CYS A CA 1
ATOM 780 C C . CYS A 1 111 ? 25.807 -9.986 -38.486 1.00 92.06 111 CYS A C 1
ATOM 782 O O . CYS A 1 111 ? 25.012 -10.577 -37.758 1.00 92.06 111 CYS A O 1
ATOM 784 N N . MET A 1 112 ? 27.050 -9.693 -38.092 1.00 92.44 112 MET A N 1
ATOM 785 C CA . MET A 1 112 ? 27.578 -10.092 -36.786 1.00 92.44 112 MET A CA 1
ATOM 786 C C . MET A 1 112 ? 26.784 -9.468 -35.629 1.00 92.44 112 MET A C 1
ATOM 788 O O . MET A 1 112 ? 26.522 -10.149 -34.639 1.00 92.44 112 MET A O 1
ATOM 792 N N . ALA A 1 113 ? 26.355 -8.208 -35.762 1.00 89.31 113 ALA A N 1
ATOM 793 C CA . ALA A 1 113 ? 25.520 -7.541 -34.760 1.00 89.31 113 ALA A CA 1
ATOM 794 C C . ALA A 1 113 ? 24.126 -8.180 -34.632 1.00 89.31 113 ALA A C 1
ATOM 796 O O . ALA A 1 113 ? 23.665 -8.434 -33.520 1.00 89.31 113 ALA A O 1
ATOM 797 N N . HIS A 1 114 ? 23.470 -8.500 -35.753 1.00 87.31 114 HIS A N 1
ATOM 798 C CA . HIS A 1 114 ? 22.181 -9.199 -35.737 1.00 87.31 114 HIS A CA 1
ATOM 799 C C . HIS A 1 114 ? 22.294 -10.633 -35.231 1.00 87.31 114 HIS A C 1
ATOM 801 O O . HIS A 1 114 ? 21.434 -11.076 -34.475 1.00 87.31 114 HIS A O 1
ATOM 807 N N . CYS A 1 115 ? 23.368 -11.342 -35.584 1.00 88.75 115 CYS A N 1
ATOM 808 C CA . CYS A 1 115 ? 23.624 -12.670 -35.044 1.00 88.75 115 CYS A CA 1
ATOM 809 C C . CYS A 1 115 ? 23.774 -12.639 -33.517 1.00 88.75 115 CYS A C 1
ATOM 811 O O . CYS A 1 115 ? 23.235 -13.484 -32.806 1.00 88.75 115 CYS A O 1
ATOM 813 N N . ALA A 1 116 ? 24.462 -11.618 -33.005 1.00 86.06 116 ALA A N 1
ATOM 814 C CA . ALA A 1 116 ? 24.571 -11.363 -31.576 1.00 86.06 116 ALA A CA 1
ATOM 815 C C . ALA A 1 116 ? 23.277 -10.807 -30.950 1.00 86.06 116 ALA A C 1
ATOM 817 O O . ALA A 1 116 ? 23.259 -10.533 -29.752 1.00 86.06 116 ALA A O 1
ATOM 818 N N . LYS A 1 117 ? 22.200 -10.659 -31.737 1.00 87.94 117 LYS A N 1
ATOM 819 C CA . LYS A 1 117 ? 20.887 -10.135 -31.334 1.00 87.94 117 LYS A CA 1
ATOM 820 C C . LYS A 1 117 ? 20.951 -8.728 -30.732 1.00 87.94 117 LYS A C 1
ATOM 822 O O . LYS A 1 117 ? 20.153 -8.404 -29.854 1.00 87.94 117 LYS A O 1
ATOM 827 N N . ALA A 1 118 ? 21.874 -7.895 -31.219 1.00 86.75 118 ALA A N 1
ATOM 828 C CA . ALA A 1 118 ? 21.959 -6.505 -30.795 1.00 86.75 118 ALA A CA 1
ATOM 829 C C . ALA A 1 118 ? 20.682 -5.740 -31.187 1.00 86.75 118 ALA A C 1
ATOM 831 O O . ALA A 1 118 ? 20.227 -5.838 -32.331 1.00 86.75 118 ALA A O 1
ATOM 832 N N . GLN A 1 119 ? 20.103 -4.987 -30.251 1.00 84.38 119 GLN A N 1
ATOM 833 C CA . GLN A 1 119 ? 18.832 -4.280 -30.460 1.00 84.38 119 GLN A CA 1
ATOM 834 C C . GLN A 1 119 ? 19.037 -2.878 -31.037 1.00 84.38 119 GLN A C 1
ATOM 836 O O . GLN A 1 119 ? 18.295 -2.455 -31.924 1.00 84.38 119 GLN A O 1
ATOM 841 N N . SER A 1 120 ? 20.060 -2.163 -30.564 1.00 85.56 120 SER A N 1
ATOM 842 C CA . SER A 1 120 ? 20.381 -0.805 -31.004 1.00 85.56 120 SER A CA 1
ATOM 843 C C . SER A 1 120 ? 21.618 -0.801 -31.900 1.00 85.56 120 SER A C 1
ATOM 845 O O . SER A 1 120 ? 22.744 -0.767 -31.420 1.00 85.56 120 SER A O 1
ATOM 847 N N . ILE A 1 121 ? 21.423 -0.857 -33.222 1.00 88.88 121 ILE A N 1
ATOM 848 C CA . ILE A 1 121 ? 22.525 -0.907 -34.196 1.00 88.88 121 ILE A CA 1
ATOM 849 C C . ILE A 1 121 ? 22.662 0.444 -34.904 1.00 88.88 121 ILE A C 1
ATOM 851 O O . ILE A 1 121 ? 21.765 0.868 -35.632 1.00 88.88 121 ILE A O 1
ATOM 855 N N . THR A 1 122 ? 23.812 1.094 -34.734 1.00 89.31 122 THR A N 1
ATOM 856 C CA . THR A 1 122 ? 24.181 2.343 -35.419 1.00 89.31 122 THR A CA 1
ATOM 857 C C . THR A 1 122 ? 25.388 2.116 -36.327 1.00 89.31 122 THR A C 1
ATOM 859 O O . THR A 1 122 ? 26.251 1.294 -36.028 1.00 89.31 122 THR A O 1
ATOM 862 N N . LYS A 1 123 ? 25.464 2.836 -37.451 1.00 90.31 123 LYS A N 1
ATOM 863 C CA . LYS A 1 123 ? 26.596 2.745 -38.386 1.00 90.31 123 LYS A CA 1
ATOM 864 C C . LYS A 1 123 ? 27.885 3.300 -37.761 1.00 90.31 123 LYS A C 1
ATOM 866 O O . LYS A 1 123 ? 27.850 4.366 -37.151 1.00 90.31 123 LYS A O 1
ATOM 871 N N . GLY A 1 124 ? 29.009 2.626 -38.004 1.00 88.12 124 GLY A N 1
ATOM 872 C CA . GLY A 1 124 ? 30.336 2.993 -37.505 1.00 88.12 124 GLY A CA 1
ATOM 873 C C . GLY A 1 124 ? 30.730 2.231 -36.239 1.00 88.12 124 GLY A C 1
ATOM 874 O O . GLY A 1 124 ? 29.889 1.632 -35.573 1.00 88.12 124 GLY A O 1
ATOM 875 N N . GLU A 1 125 ? 32.023 2.251 -35.898 1.00 90.81 125 GLU A N 1
ATOM 876 C CA . GLU A 1 125 ? 32.498 1.719 -34.614 1.00 90.81 125 GLU A CA 1
ATOM 877 C C . GLU A 1 125 ? 31.818 2.447 -33.449 1.00 90.81 125 GLU A C 1
ATOM 879 O O . GLU A 1 125 ? 31.496 3.636 -33.548 1.00 90.81 125 GLU A O 1
ATOM 884 N N . CYS A 1 126 ? 31.641 1.762 -32.316 1.00 86.19 126 CYS A N 1
ATOM 885 C CA . CYS A 1 126 ? 31.234 2.461 -31.107 1.00 86.19 126 CYS A CA 1
ATOM 886 C C . CYS A 1 126 ? 32.246 3.568 -30.784 1.00 86.19 126 CYS A C 1
ATOM 888 O O . CYS A 1 126 ? 33.454 3.351 -30.944 1.00 86.19 126 CYS A O 1
ATOM 890 N N . PRO A 1 127 ? 31.784 4.747 -30.326 1.00 81.38 127 PRO A N 1
ATOM 891 C CA . PRO A 1 127 ? 32.668 5.841 -29.963 1.00 81.38 127 PRO A CA 1
ATOM 892 C C . PRO A 1 127 ? 33.774 5.343 -29.027 1.00 81.38 127 PRO A C 1
ATOM 894 O O . PRO A 1 127 ? 33.487 4.880 -27.923 1.00 81.38 127 PRO A O 1
ATOM 897 N N . LYS A 1 128 ? 35.039 5.428 -29.461 1.00 68.81 128 LYS A N 1
ATOM 898 C CA . LYS A 1 128 ? 36.191 5.201 -28.579 1.00 68.81 128 LYS A CA 1
ATOM 899 C C . LYS A 1 128 ? 36.197 6.345 -27.586 1.00 68.81 128 LYS A C 1
ATOM 901 O O . LYS A 1 128 ? 36.574 7.469 -27.914 1.00 68.81 128 LYS A O 1
ATOM 906 N N . LEU A 1 129 ? 35.659 6.085 -26.404 1.00 55.94 129 LEU A N 1
ATOM 907 C CA . LEU A 1 129 ? 35.578 7.107 -25.383 1.00 55.94 129 LEU A CA 1
ATOM 908 C C . LEU A 1 129 ? 36.993 7.355 -24.851 1.00 55.94 129 LEU A C 1
ATOM 910 O O . LEU A 1 129 ? 37.687 6.386 -24.546 1.00 55.94 129 LEU A O 1
ATOM 914 N N . PRO A 1 130 ? 37.438 8.622 -24.760 1.00 56.50 130 PRO A N 1
ATOM 915 C CA . PRO A 1 130 ? 38.714 8.934 -24.138 1.00 56.50 130 PRO A CA 1
ATOM 916 C C . PRO A 1 130 ? 38.721 8.358 -22.722 1.00 56.50 130 PRO A C 1
ATOM 918 O O . PRO A 1 130 ? 37.748 8.544 -21.978 1.00 56.50 130 PRO A O 1
ATOM 921 N N . GLU A 1 131 ? 39.787 7.627 -22.389 1.00 59.62 131 GLU A N 1
ATOM 922 C CA . GLU A 1 131 ? 39.956 7.053 -21.059 1.00 59.62 131 GLU A CA 1
ATOM 923 C C . GLU A 1 131 ? 39.820 8.151 -19.997 1.00 59.62 131 GLU A C 1
ATOM 925 O O . GLU A 1 131 ? 40.283 9.280 -20.207 1.00 59.62 131 GLU A O 1
ATOM 930 N N . PRO A 1 132 ? 39.144 7.867 -18.871 1.00 51.88 132 PRO A N 1
ATOM 931 C CA . PRO A 1 132 ? 38.980 8.854 -17.822 1.00 51.88 132 PRO A CA 1
ATOM 932 C C . PRO A 1 132 ? 40.360 9.259 -17.304 1.00 51.88 132 PRO A C 1
ATOM 934 O O . PRO A 1 132 ? 41.155 8.414 -16.894 1.00 51.88 132 PRO A O 1
ATOM 937 N N . ALA A 1 133 ? 40.636 10.565 -17.308 1.00 54.12 133 ALA A N 1
ATOM 938 C CA . ALA A 1 133 ? 41.798 11.114 -16.629 1.00 54.12 133 ALA A CA 1
ATOM 939 C C . ALA A 1 133 ? 41.792 10.601 -15.181 1.00 54.12 133 ALA A C 1
ATOM 941 O O . ALA A 1 133 ? 40.806 10.773 -14.460 1.00 54.12 133 ALA A O 1
ATOM 942 N N . SER A 1 134 ? 42.890 9.972 -14.768 1.00 57.31 134 SER A N 1
ATOM 943 C CA . SER A 1 134 ? 43.072 9.227 -13.514 1.00 57.31 134 SER A CA 1
ATOM 944 C C . SER A 1 134 ? 42.749 9.991 -12.220 1.00 57.31 134 SER A C 1
ATOM 946 O O . SER A 1 134 ? 42.739 9.387 -11.152 1.00 57.31 134 SER A O 1
ATOM 948 N N . ASN A 1 135 ? 42.441 11.289 -12.298 1.00 67.69 135 ASN A N 1
ATOM 949 C CA . ASN A 1 135 ? 42.219 12.170 -11.154 1.00 67.69 135 ASN A CA 1
ATOM 950 C C . ASN A 1 135 ? 40.793 12.751 -11.057 1.00 67.69 135 ASN A C 1
ATOM 952 O O . ASN A 1 135 ? 40.571 13.612 -10.212 1.00 67.69 135 ASN A O 1
ATOM 956 N N . CYS A 1 136 ? 39.824 12.307 -11.873 1.00 77.19 136 CYS A N 1
ATOM 957 C CA . CYS A 1 136 ? 38.406 12.701 -11.741 1.00 77.19 136 CYS A CA 1
ATOM 958 C C . CYS A 1 136 ? 38.158 14.226 -11.656 1.00 77.19 136 CYS A C 1
ATOM 960 O O . CYS A 1 136 ? 37.273 14.699 -10.944 1.00 77.19 136 CYS A O 1
ATOM 962 N N . ILE A 1 137 ? 38.949 15.017 -12.382 1.00 84.88 137 ILE A N 1
ATOM 963 C CA . ILE A 1 137 ? 38.773 16.468 -12.450 1.00 84.88 137 ILE A CA 1
ATOM 964 C C . ILE A 1 137 ? 37.768 16.759 -13.564 1.00 84.88 137 ILE A C 1
ATOM 966 O O . ILE A 1 137 ? 38.092 16.614 -14.742 1.00 84.88 137 ILE A O 1
ATOM 970 N N . CYS A 1 138 ? 36.554 17.159 -13.189 1.00 85.38 138 CYS A N 1
ATOM 971 C CA . CYS A 1 138 ? 35.483 17.495 -14.123 1.00 85.38 138 CYS A CA 1
ATOM 972 C C . CYS A 1 138 ? 35.176 18.994 -14.095 1.00 85.38 138 CYS A C 1
ATOM 974 O O . CYS A 1 138 ? 35.231 19.645 -13.053 1.00 85.38 138 CYS A O 1
ATOM 976 N N . THR A 1 139 ? 34.838 19.551 -15.256 1.00 86.94 139 THR A N 1
ATOM 977 C CA . THR A 1 139 ? 34.298 20.911 -15.362 1.00 86.94 139 THR A CA 1
ATOM 978 C C . THR A 1 139 ? 32.898 20.967 -14.758 1.00 86.94 139 THR A C 1
ATOM 980 O O . THR A 1 139 ? 32.139 20.019 -14.918 1.00 86.94 139 THR A O 1
ATOM 983 N N . ALA A 1 140 ? 32.500 22.100 -14.179 1.00 88.88 140 ALA A N 1
ATOM 984 C CA . ALA A 1 140 ? 31.136 22.316 -13.677 1.00 88.88 140 ALA A CA 1
ATOM 985 C C . ALA A 1 140 ? 30.116 22.679 -14.784 1.00 88.88 140 ALA A C 1
ATOM 987 O O . ALA A 1 140 ? 29.093 23.305 -14.518 1.00 88.88 140 ALA A O 1
ATOM 988 N N . GLN A 1 141 ? 30.411 22.342 -16.044 1.00 91.69 141 GLN A N 1
ATOM 989 C CA . GLN A 1 141 ? 29.503 22.568 -17.166 1.00 91.69 141 GLN A CA 1
ATOM 990 C C . GLN A 1 141 ? 28.298 21.633 -17.052 1.00 91.69 141 GLN A C 1
ATOM 992 O O . GLN A 1 141 ? 28.465 20.429 -16.849 1.00 91.69 141 GLN A O 1
ATOM 997 N N . TRP A 1 142 ? 27.102 22.200 -17.202 1.00 92.88 142 TRP A N 1
ATOM 998 C CA . TRP A 1 142 ? 25.846 21.465 -17.147 1.00 92.88 142 TRP A CA 1
ATOM 999 C C . TRP A 1 142 ? 25.439 20.982 -18.544 1.00 92.88 142 TRP A C 1
ATOM 1001 O O . TRP A 1 142 ? 24.867 21.739 -19.322 1.00 92.88 142 TRP A O 1
ATOM 1011 N N . ASP A 1 143 ? 25.741 19.717 -18.833 1.00 94.62 143 ASP A N 1
ATOM 1012 C CA . ASP A 1 143 ? 25.342 18.967 -20.030 1.00 94.62 143 ASP A CA 1
ATOM 1013 C C . ASP A 1 143 ? 24.861 17.574 -19.595 1.00 94.62 143 ASP A C 1
ATOM 1015 O O . ASP A 1 143 ? 25.608 16.591 -19.691 1.00 94.62 143 ASP A O 1
ATOM 1019 N N . PRO A 1 144 ? 23.637 17.474 -19.049 1.00 94.69 144 PRO A N 1
ATOM 1020 C CA . PRO A 1 144 ? 23.239 16.337 -18.241 1.00 94.69 144 PRO A CA 1
ATOM 1021 C C . PRO A 1 144 ? 23.202 15.031 -19.031 1.00 94.69 144 PRO A C 1
ATOM 1023 O O . PRO A 1 144 ? 22.823 14.986 -20.208 1.00 94.69 144 PRO A O 1
ATOM 1026 N N . VAL A 1 145 ? 23.562 13.953 -18.341 1.00 94.00 145 VAL A N 1
ATOM 1027 C CA . VAL A 1 145 ? 23.468 12.580 -18.842 1.00 94.00 145 VAL A CA 1
ATOM 1028 C C . VAL A 1 145 ? 22.822 11.675 -17.795 1.00 94.00 145 VAL A C 1
ATOM 1030 O O . VAL A 1 145 ? 23.007 11.870 -16.592 1.00 94.00 145 VAL A O 1
ATOM 1033 N N . CYS A 1 146 ? 22.092 10.662 -18.246 1.00 93.88 146 CYS A N 1
ATOM 1034 C CA . CYS A 1 146 ? 21.500 9.636 -17.403 1.00 93.88 146 CYS A CA 1
ATOM 1035 C C . CYS A 1 146 ? 22.362 8.383 -17.464 1.00 93.88 146 CYS A C 1
ATOM 1037 O O . CYS A 1 146 ? 22.450 7.780 -18.526 1.00 93.88 146 CYS A O 1
ATOM 1039 N N . GLY A 1 147 ? 22.983 7.986 -16.356 1.00 90.44 147 GLY A N 1
ATOM 1040 C CA . GLY A 1 147 ? 23.739 6.739 -16.246 1.00 90.44 147 GLY A CA 1
ATOM 1041 C C . GLY A 1 147 ? 23.189 5.893 -15.108 1.00 90.44 147 GLY A C 1
ATOM 1042 O O . GLY A 1 147 ? 23.077 6.381 -13.989 1.00 90.44 147 GLY A O 1
ATOM 1043 N N . ASP A 1 148 ? 22.814 4.645 -15.392 1.00 86.69 148 ASP A N 1
ATOM 1044 C CA . ASP A 1 148 ? 22.344 3.671 -14.392 1.00 86.69 148 ASP A CA 1
ATOM 1045 C C . ASP A 1 148 ? 21.204 4.205 -13.491 1.00 86.69 148 ASP A C 1
ATOM 1047 O O . ASP A 1 148 ? 21.135 3.937 -12.293 1.00 86.69 148 ASP A O 1
ATOM 1051 N N . GLY A 1 149 ? 20.306 5.009 -14.074 1.00 86.69 149 GLY A N 1
ATOM 1052 C CA . GLY A 1 149 ? 19.170 5.620 -13.373 1.00 86.69 149 GLY A CA 1
ATOM 1053 C C . GLY A 1 149 ? 19.505 6.874 -12.557 1.00 86.69 149 GLY A C 1
ATOM 1054 O O . GLY A 1 149 ? 18.618 7.428 -11.908 1.00 86.69 149 GLY A O 1
ATOM 1055 N N . LYS A 1 150 ? 20.752 7.360 -12.606 1.00 91.12 150 LYS A N 1
ATOM 1056 C CA . LYS A 1 150 ? 21.195 8.598 -11.958 1.00 91.12 150 LYS A CA 1
ATOM 1057 C C . LYS A 1 150 ? 21.543 9.677 -12.987 1.00 91.12 150 LYS A C 1
ATOM 1059 O O . LYS A 1 150 ? 22.280 9.435 -13.941 1.00 91.12 150 LYS A O 1
ATOM 1064 N N . THR A 1 151 ? 21.040 10.890 -12.765 1.00 94.25 151 THR A N 1
ATOM 1065 C CA . THR A 1 151 ? 21.432 12.074 -13.541 1.00 94.25 151 THR A CA 1
ATOM 1066 C C . THR A 1 151 ? 22.779 12.599 -13.043 1.00 94.25 151 THR A C 1
ATOM 1068 O O . THR A 1 151 ? 22.945 12.845 -11.847 1.00 94.25 151 THR A O 1
ATOM 1071 N N . TYR A 1 152 ? 23.724 12.794 -13.959 1.00 93.12 152 TYR A N 1
ATOM 1072 C CA . TYR A 1 152 ? 25.023 13.428 -13.721 1.00 93.12 152 TYR A CA 1
ATOM 1073 C C . TYR A 1 152 ? 25.074 14.778 -14.432 1.00 93.12 152 TYR A C 1
ATOM 1075 O O . TYR A 1 152 ? 24.463 14.924 -15.493 1.00 93.12 152 TYR A O 1
ATOM 1083 N N . GLY A 1 153 ? 25.808 15.750 -13.879 1.00 93.69 153 GLY A N 1
ATOM 1084 C CA . GLY A 1 153 ? 25.869 17.101 -14.439 1.00 93.69 153 GLY A CA 1
ATOM 1085 C C . GLY A 1 153 ? 26.527 17.148 -15.812 1.00 93.69 153 GLY A C 1
ATOM 1086 O O . GLY A 1 153 ? 26.171 17.983 -16.639 1.00 93.69 153 GLY A O 1
ATOM 1087 N N . ASN A 1 154 ? 27.436 16.211 -16.082 1.00 92.62 154 ASN A N 1
ATOM 1088 C CA . ASN A 1 154 ? 27.994 15.966 -17.404 1.00 92.62 154 ASN A CA 1
ATOM 1089 C C . ASN A 1 154 ? 28.567 14.548 -17.539 1.00 92.62 154 ASN A C 1
ATOM 1091 O O . ASN A 1 154 ? 28.626 13.758 -16.593 1.00 92.62 154 ASN A O 1
ATOM 1095 N N . ILE A 1 155 ? 29.030 14.229 -18.747 1.00 89.81 155 ILE A N 1
ATOM 1096 C CA . ILE A 1 155 ? 29.611 12.926 -19.080 1.00 89.81 155 ILE A CA 1
ATOM 1097 C C . ILE A 1 155 ? 30.909 12.609 -18.318 1.00 89.81 155 ILE A C 1
ATOM 1099 O O . ILE A 1 155 ? 31.204 11.434 -18.100 1.00 89.81 155 ILE A O 1
ATOM 1103 N N . CYS A 1 156 ? 31.678 13.622 -17.898 1.00 90.31 156 CYS A N 1
ATOM 1104 C CA . CYS A 1 156 ? 32.875 13.412 -17.080 1.00 90.31 156 CYS A CA 1
ATOM 1105 C C . CYS A 1 156 ? 32.485 12.890 -15.696 1.00 90.31 156 CYS A C 1
ATOM 1107 O O . CYS A 1 156 ? 33.025 11.876 -15.256 1.00 90.31 156 CYS A O 1
ATOM 1109 N N . GLU A 1 157 ? 31.500 13.518 -15.050 1.00 91.12 157 GLU A N 1
ATOM 1110 C CA . GLU A 1 157 ? 30.997 13.084 -13.743 1.00 91.12 157 GLU A CA 1
ATOM 1111 C C . GLU A 1 157 ? 30.422 11.664 -13.790 1.00 91.12 157 GLU A C 1
ATOM 1113 O O . GLU A 1 157 ? 30.737 10.842 -12.927 1.00 91.12 157 GLU A O 1
ATOM 1118 N N . ALA A 1 158 ? 29.644 11.340 -14.830 1.00 89.25 158 ALA A N 1
ATOM 1119 C CA . ALA A 1 158 ? 29.093 9.997 -15.024 1.00 89.25 158 ALA A CA 1
ATOM 1120 C C . ALA A 1 158 ? 30.189 8.926 -15.136 1.00 89.25 158 ALA A C 1
ATOM 1122 O O . ALA A 1 158 ? 30.099 7.866 -14.517 1.00 89.25 158 ALA A O 1
ATOM 1123 N N . ARG A 1 159 ? 31.268 9.215 -15.872 1.00 84.69 159 ARG A N 1
ATOM 1124 C CA . ARG A 1 159 ? 32.409 8.296 -16.021 1.00 84.69 159 ARG A CA 1
ATOM 1125 C C . ARG A 1 159 ? 33.284 8.219 -14.786 1.00 84.69 159 ARG A C 1
ATOM 1127 O O . ARG A 1 159 ? 33.754 7.134 -14.457 1.00 84.69 159 ARG A O 1
ATOM 1134 N N . CYS A 1 160 ? 33.491 9.335 -14.092 1.00 88.31 160 CYS A N 1
ATOM 1135 C CA . CYS A 1 160 ? 34.187 9.330 -12.811 1.00 88.31 160 CYS A CA 1
ATOM 1136 C C . CYS A 1 160 ? 33.454 8.424 -11.806 1.00 88.31 160 CYS A C 1
ATOM 1138 O O . CYS A 1 160 ? 34.076 7.653 -11.078 1.00 88.31 160 CYS A O 1
ATOM 1140 N N . ALA A 1 161 ? 32.120 8.432 -11.852 1.00 87.56 161 ALA A N 1
ATOM 1141 C CA . ALA A 1 161 ? 31.276 7.519 -11.093 1.00 87.56 161 ALA A CA 1
ATOM 1142 C C . ALA A 1 161 ? 31.153 6.104 -11.697 1.00 87.56 161 ALA A C 1
ATOM 1144 O O . ALA A 1 161 ? 30.445 5.276 -11.129 1.00 87.56 161 ALA A O 1
ATOM 1145 N N . LYS A 1 162 ? 31.841 5.815 -12.811 1.00 87.19 162 LYS A N 1
ATOM 1146 C CA . LYS A 1 162 ? 31.844 4.528 -13.530 1.00 87.19 162 LYS A CA 1
ATOM 1147 C C . LYS A 1 162 ? 30.457 4.058 -13.989 1.00 87.19 162 LYS A C 1
ATOM 1149 O O . LYS A 1 162 ? 30.214 2.854 -14.052 1.00 87.19 162 LYS A O 1
ATOM 1154 N N . ALA A 1 163 ? 29.574 4.996 -14.329 1.00 85.12 163 ALA A N 1
ATOM 1155 C CA . ALA A 1 163 ? 28.276 4.664 -14.896 1.00 85.12 163 ALA A CA 1
ATOM 1156 C C . ALA A 1 163 ? 28.434 4.013 -16.282 1.00 85.12 163 ALA A C 1
ATOM 1158 O O . ALA A 1 163 ? 29.279 4.439 -17.074 1.00 85.12 163 ALA A O 1
ATOM 1159 N N . GLN A 1 164 ? 27.632 2.991 -16.582 1.00 80.69 164 GLN A N 1
ATOM 1160 C CA . GLN A 1 164 ? 27.727 2.248 -17.847 1.00 80.69 164 GLN A CA 1
ATOM 1161 C C . GLN A 1 164 ? 26.698 2.726 -18.868 1.00 80.69 164 GLN A C 1
ATOM 1163 O O . GLN A 1 164 ? 27.059 3.147 -19.969 1.00 80.69 164 GLN A O 1
ATOM 1168 N N . SER A 1 165 ? 25.417 2.699 -18.492 1.00 84.88 165 SER A N 1
ATOM 1169 C CA . SER A 1 165 ? 24.286 2.935 -19.401 1.00 84.88 165 SER A CA 1
ATOM 1170 C C . SER A 1 165 ? 24.029 4.431 -19.611 1.00 84.88 165 SER A C 1
ATOM 1172 O O . SER A 1 165 ? 22.942 4.929 -19.326 1.00 84.88 165 SER A O 1
ATOM 1174 N N . ILE A 1 166 ? 25.057 5.169 -20.042 1.00 87.12 166 ILE A N 1
ATOM 1175 C CA . ILE A 1 166 ? 25.031 6.630 -20.145 1.00 87.12 166 ILE A CA 1
ATOM 1176 C C . ILE A 1 166 ? 24.276 7.063 -21.409 1.00 87.12 166 ILE A C 1
ATOM 1178 O O . ILE A 1 166 ? 24.750 6.876 -22.528 1.00 87.12 166 ILE A O 1
ATOM 1182 N N . THR A 1 167 ? 23.131 7.716 -21.224 1.00 88.50 167 THR A N 1
ATOM 1183 C CA . THR A 1 167 ? 22.307 8.318 -22.281 1.00 88.50 167 THR A CA 1
ATOM 1184 C C . THR A 1 167 ? 22.315 9.841 -22.157 1.00 88.50 167 THR A C 1
ATOM 1186 O O . THR A 1 167 ? 22.426 10.383 -21.059 1.00 88.50 167 THR A O 1
ATOM 1189 N N . LYS A 1 168 ? 22.205 10.559 -23.282 1.00 90.88 168 LYS A N 1
ATOM 1190 C CA . LYS A 1 168 ? 22.136 12.028 -23.289 1.00 90.88 168 LYS A CA 1
ATOM 1191 C C . LYS A 1 168 ? 20.838 12.526 -22.640 1.00 90.88 168 LYS A C 1
ATOM 1193 O O . LYS A 1 168 ? 19.768 12.009 -22.949 1.00 90.88 168 LYS A O 1
ATOM 1198 N N . GLY A 1 169 ? 20.939 13.591 -21.845 1.00 88.69 169 GLY A N 1
ATOM 1199 C CA . GLY A 1 169 ? 19.820 14.196 -21.126 1.00 88.69 169 GLY A CA 1
ATOM 1200 C C . GLY A 1 169 ? 19.698 13.679 -19.695 1.00 88.69 169 GLY A C 1
ATOM 1201 O O . GLY A 1 169 ? 20.346 12.712 -19.309 1.00 88.69 169 GLY A O 1
ATOM 1202 N N . GLU A 1 170 ? 18.869 14.342 -18.892 1.00 92.94 170 GLU A N 1
ATOM 1203 C CA . GLU A 1 170 ? 18.551 13.874 -17.541 1.00 92.94 170 GLU A CA 1
ATOM 1204 C C . GLU A 1 170 ? 17.836 12.519 -17.585 1.00 92.94 170 GLU A C 1
ATOM 1206 O O . GLU A 1 170 ? 17.178 12.180 -18.573 1.00 92.94 170 GLU A O 1
ATOM 1211 N N . CYS A 1 171 ? 17.927 11.741 -16.504 1.00 90.75 171 CYS A N 1
ATOM 1212 C CA . CYS A 1 171 ? 17.114 10.540 -16.400 1.00 90.75 171 CYS A CA 1
ATOM 1213 C C . CYS A 1 171 ? 15.636 10.899 -16.494 1.00 90.75 171 CYS A C 1
ATOM 1215 O O . CYS A 1 171 ? 15.179 11.863 -15.874 1.00 90.75 171 CYS A O 1
ATOM 1217 N N . ALA A 1 172 ? 14.886 10.095 -17.252 1.00 85.38 172 ALA A N 1
ATOM 1218 C CA . ALA A 1 172 ? 13.441 10.184 -17.254 1.00 85.38 172 ALA A CA 1
ATOM 1219 C C . ALA A 1 172 ? 12.977 10.071 -15.801 1.00 85.38 172 ALA A C 1
ATOM 1221 O O . ALA A 1 172 ? 13.186 9.042 -15.153 1.00 85.38 172 ALA A O 1
ATOM 1222 N N . LYS A 1 173 ? 12.378 11.143 -15.278 1.00 74.62 173 LYS A N 1
ATOM 1223 C CA . LYS A 1 173 ? 11.650 11.060 -14.019 1.00 74.62 173 LYS A CA 1
ATOM 1224 C C . LYS A 1 173 ? 10.566 10.025 -14.272 1.00 74.62 173 LYS A C 1
ATOM 1226 O O . LYS A 1 173 ? 9.660 10.274 -15.069 1.00 74.62 173 LYS A O 1
ATOM 1231 N N . LEU A 1 174 ? 10.698 8.846 -13.661 1.00 65.06 174 LEU A N 1
ATOM 1232 C CA . LEU A 1 174 ? 9.559 7.949 -13.549 1.00 65.06 174 LEU A CA 1
ATOM 1233 C C . LEU A 1 174 ? 8.424 8.815 -13.004 1.00 65.06 174 LEU A C 1
ATOM 1235 O O . LEU A 1 174 ? 8.681 9.561 -12.053 1.00 65.06 174 LEU A O 1
ATOM 1239 N N . PRO A 1 175 ? 7.234 8.811 -13.629 1.00 57.22 175 PRO A N 1
ATOM 1240 C CA . PRO A 1 175 ? 6.129 9.573 -13.090 1.00 57.22 175 PRO A CA 1
ATOM 1241 C C . PRO A 1 175 ? 5.967 9.121 -11.644 1.00 57.22 175 PRO A C 1
ATOM 1243 O O . PRO A 1 175 ? 5.678 7.950 -11.381 1.00 57.22 175 PRO A O 1
ATOM 1246 N N . GLU A 1 176 ? 6.229 10.032 -10.704 1.00 61.34 176 GLU A N 1
ATOM 1247 C CA . GLU A 1 176 ? 5.796 9.814 -9.338 1.00 61.34 176 GLU A CA 1
ATOM 1248 C C . GLU A 1 176 ? 4.301 9.512 -9.439 1.00 61.34 176 GLU A C 1
ATOM 1250 O O . GLU A 1 176 ? 3.594 10.205 -10.182 1.00 61.34 176 GLU A O 1
ATOM 1255 N N . PRO A 1 177 ? 3.797 8.450 -8.792 1.00 52.53 177 PRO A N 1
ATOM 1256 C CA . PRO A 1 177 ? 2.378 8.179 -8.799 1.00 52.53 177 PRO A CA 1
ATOM 1257 C C . PRO A 1 177 ? 1.710 9.234 -7.916 1.00 52.53 177 PRO A C 1
ATOM 1259 O O . PRO A 1 177 ? 1.298 8.958 -6.791 1.00 52.53 177 PRO A O 1
ATOM 1262 N N . GLU A 1 178 ? 1.579 10.450 -8.436 1.00 55.75 178 GLU A N 1
ATOM 1263 C CA . GLU A 1 178 ? 0.600 11.417 -7.990 1.00 55.75 178 GLU A CA 1
ATOM 1264 C C . GLU A 1 178 ? -0.759 10.892 -8.443 1.00 55.75 178 GLU A C 1
ATOM 1266 O O . GLU A 1 178 ? -1.375 11.358 -9.402 1.00 55.75 178 GLU A O 1
ATOM 1271 N N . SER A 1 179 ? -1.245 9.863 -7.749 1.00 54.91 179 SER A N 1
ATOM 1272 C CA . SER A 1 179 ? -2.656 9.529 -7.782 1.00 54.91 179 SER A CA 1
ATOM 1273 C C . SER A 1 179 ? -3.388 10.677 -7.098 1.00 54.91 179 SER A C 1
ATOM 1275 O O . SER A 1 179 ? -3.675 10.643 -5.901 1.00 54.91 179 SER A O 1
ATOM 1277 N N . LYS A 1 180 ? -3.661 11.732 -7.863 1.00 63.75 180 LYS A N 1
ATOM 1278 C CA . LYS A 1 180 ? -4.619 12.767 -7.503 1.00 63.75 180 LYS A CA 1
ATOM 1279 C C . LYS A 1 180 ? -5.984 12.092 -7.548 1.00 63.75 180 LYS A C 1
ATOM 1281 O O . LYS A 1 180 ? -6.633 12.016 -8.586 1.00 63.75 180 LYS A O 1
ATOM 1286 N N . CYS A 1 181 ? -6.343 11.439 -6.453 1.00 76.56 181 CYS A N 1
ATOM 1287 C CA . CYS A 1 181 ? -7.511 10.581 -6.430 1.00 76.56 181 CYS A CA 1
ATOM 1288 C C . CYS A 1 181 ? -8.775 11.410 -6.603 1.00 76.56 181 CYS A C 1
ATOM 1290 O O . CYS A 1 181 ? -9.127 12.222 -5.749 1.00 76.56 181 CYS A O 1
ATOM 1292 N N . MET A 1 182 ? -9.476 11.164 -7.701 1.00 82.81 182 MET A N 1
ATOM 1293 C CA . MET A 1 182 ? -10.788 11.736 -7.955 1.00 82.81 182 MET A CA 1
ATOM 1294 C C . MET A 1 182 ? -11.834 10.794 -7.363 1.00 82.81 182 MET A C 1
ATOM 1296 O O . MET A 1 182 ? -12.254 9.835 -8.006 1.00 82.81 182 MET A O 1
ATOM 1300 N N . CYS A 1 183 ? -12.225 11.040 -6.114 1.00 86.69 183 CYS A N 1
ATOM 1301 C CA . CYS A 1 183 ? -13.285 10.282 -5.457 1.00 86.69 183 CYS A CA 1
ATOM 1302 C C . CYS A 1 183 ? -14.596 11.066 -5.448 1.00 86.69 183 CYS A C 1
ATOM 1304 O O . CYS A 1 183 ? -14.620 12.265 -5.177 1.00 86.69 183 CYS A O 1
ATOM 1306 N N . THR A 1 184 ? -15.703 10.372 -5.704 1.00 84.19 184 THR A N 1
ATOM 1307 C CA . THR A 1 184 ? -17.050 10.925 -5.527 1.00 84.19 184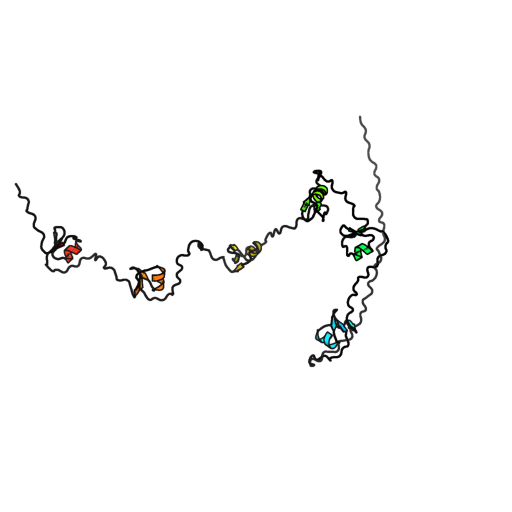 THR A CA 1
ATOM 1308 C C . THR A 1 184 ? -17.286 11.300 -4.063 1.00 84.19 184 THR A C 1
ATOM 1310 O O . THR A 1 184 ? -16.790 10.616 -3.167 1.00 84.19 184 THR A O 1
ATOM 1313 N N . LEU A 1 185 ? -18.121 12.311 -3.808 1.00 85.00 185 LEU A N 1
ATOM 1314 C CA . LEU A 1 185 ? -18.544 12.704 -2.453 1.00 85.00 185 LEU A CA 1
ATOM 1315 C C . LEU A 1 185 ? -19.580 11.752 -1.824 1.00 85.00 185 LEU A C 1
ATOM 1317 O O . LEU A 1 185 ? -20.128 12.054 -0.768 1.00 85.00 185 LEU A O 1
ATOM 1321 N N . LEU A 1 186 ? -19.856 10.605 -2.455 1.00 89.25 186 LEU A N 1
ATOM 1322 C CA . LEU A 1 186 ? -20.724 9.575 -1.893 1.00 89.25 186 LEU A CA 1
ATOM 1323 C C . LEU A 1 186 ? -20.168 9.121 -0.539 1.00 89.25 186 LEU A C 1
ATOM 1325 O O . LEU A 1 186 ? -19.042 8.627 -0.467 1.00 89.25 186 LEU A O 1
ATOM 1329 N N . HIS A 1 187 ? -20.957 9.293 0.516 1.00 90.88 187 HIS A N 1
ATOM 1330 C CA . HIS A 1 187 ? -20.584 8.907 1.868 1.00 90.88 187 HIS A CA 1
ATOM 1331 C C . HIS A 1 187 ? -21.055 7.475 2.147 1.00 90.88 187 HIS A C 1
ATOM 1333 O O . HIS A 1 187 ? -22.246 7.225 2.307 1.00 90.88 187 HIS A O 1
ATOM 1339 N N . ALA A 1 188 ? -20.113 6.537 2.154 1.00 95.31 188 ALA A N 1
ATOM 1340 C CA . ALA A 1 188 ? -20.322 5.112 2.395 1.00 95.31 188 ALA A CA 1
ATOM 1341 C C . ALA A 1 188 ? -19.102 4.584 3.170 1.00 95.31 188 ALA A C 1
ATOM 1343 O O . ALA A 1 188 ? -18.175 4.052 2.554 1.00 95.31 188 ALA A O 1
ATOM 1344 N N . PRO A 1 189 ? -19.032 4.835 4.489 1.00 94.50 189 PRO A N 1
ATOM 1345 C CA . PRO A 1 189 ? -17.797 4.707 5.246 1.00 94.50 189 PRO A CA 1
ATOM 1346 C C . PRO A 1 189 ? -17.235 3.284 5.234 1.00 94.50 189 PRO A C 1
ATOM 1348 O O . PRO A 1 189 ? -17.980 2.306 5.296 1.00 94.50 189 PRO A O 1
ATOM 1351 N N . VAL A 1 190 ? -15.907 3.190 5.176 1.00 95.25 190 VAL A N 1
ATOM 1352 C CA . VAL A 1 190 ? -15.154 1.930 5.247 1.00 95.25 190 VAL A CA 1
ATOM 1353 C C . VAL A 1 190 ? -13.995 2.053 6.236 1.00 95.25 190 VAL A C 1
ATOM 1355 O O . VAL A 1 190 ? -13.449 3.145 6.429 1.00 95.25 190 VAL A O 1
ATOM 1358 N N . CYS A 1 191 ? -13.583 0.936 6.824 1.00 94.75 191 CYS A N 1
ATOM 1359 C CA . CYS A 1 191 ? -12.415 0.844 7.685 1.00 94.75 191 CYS A CA 1
ATOM 1360 C C . CYS A 1 191 ? -11.261 0.235 6.901 1.00 94.75 191 CYS A C 1
ATOM 1362 O O . CYS A 1 191 ? -11.333 -0.929 6.532 1.00 94.75 191 CYS A O 1
ATOM 1364 N N . GLY A 1 192 ? -10.212 1.013 6.640 1.00 93.44 192 GLY A N 1
ATOM 1365 C CA . GLY A 1 192 ? -8.988 0.553 5.990 1.00 93.44 192 GLY A CA 1
ATOM 1366 C C . GLY A 1 192 ? -7.809 0.689 6.942 1.00 93.44 192 GLY A C 1
ATOM 1367 O O . GLY A 1 192 ? -7.522 1.800 7.377 1.00 93.44 192 GLY A O 1
ATOM 1368 N N . ASP A 1 193 ? -7.144 -0.410 7.295 1.00 90.56 193 ASP A N 1
ATOM 1369 C CA . ASP A 1 193 ? -5.925 -0.405 8.129 1.00 90.56 193 ASP A CA 1
ATOM 1370 C C . ASP A 1 193 ? -6.066 0.404 9.442 1.00 90.56 193 ASP A C 1
ATOM 1372 O O . ASP A 1 193 ? -5.155 1.101 9.887 1.00 90.56 193 ASP A O 1
ATOM 1376 N N . GLY A 1 194 ? -7.249 0.347 10.065 1.00 87.69 194 GLY A N 1
ATOM 1377 C CA . GLY A 1 194 ? -7.548 1.064 11.311 1.00 87.69 194 GLY A CA 1
ATOM 1378 C C . GLY A 1 194 ? -7.918 2.544 11.143 1.00 87.69 194 GLY A C 1
ATOM 1379 O O . GLY A 1 194 ? -8.177 3.218 12.142 1.00 87.69 194 GLY A O 1
ATOM 1380 N N . LYS A 1 195 ? -8.010 3.050 9.907 1.00 92.00 195 LYS A N 1
ATOM 1381 C CA . LYS A 1 195 ? -8.493 4.398 9.582 1.00 92.00 195 LYS A CA 1
ATOM 1382 C C . LYS A 1 195 ? -9.853 4.355 8.878 1.00 92.00 195 LYS A C 1
ATOM 1384 O O . LYS A 1 195 ? -10.048 3.627 7.907 1.00 92.00 195 LYS A O 1
ATOM 1389 N N . THR A 1 196 ? -10.796 5.170 9.350 1.00 94.25 196 THR A N 1
ATOM 1390 C CA . THR A 1 196 ? -12.095 5.354 8.688 1.00 94.25 196 THR A CA 1
ATOM 1391 C C . THR A 1 196 ? -11.942 6.263 7.470 1.00 94.25 196 THR A C 1
ATOM 1393 O O . THR A 1 196 ? -11.407 7.369 7.579 1.00 94.25 196 THR A O 1
ATOM 1396 N N . TYR A 1 197 ? -12.453 5.826 6.321 1.00 93.25 197 TYR A N 1
ATOM 1397 C CA . TYR A 1 197 ? -12.514 6.600 5.081 1.00 93.25 197 TYR A CA 1
ATOM 1398 C C . TYR A 1 197 ? -13.965 6.878 4.703 1.00 93.25 197 TYR A C 1
ATOM 1400 O O . TYR A 1 197 ? -14.830 6.035 4.917 1.00 93.25 197 TYR A O 1
ATOM 1408 N N . GLY A 1 198 ? -14.230 8.041 4.097 1.00 93.81 198 GLY A N 1
ATOM 1409 C CA . GLY A 1 198 ? -15.588 8.439 3.705 1.00 93.81 198 GLY A CA 1
ATOM 1410 C C . GLY A 1 198 ? -16.222 7.529 2.650 1.00 93.81 198 GLY A C 1
ATOM 1411 O O . GLY A 1 198 ? -17.445 7.455 2.577 1.00 93.81 198 GLY A O 1
ATOM 1412 N N . ASN A 1 199 ? -15.400 6.836 1.855 1.00 93.50 199 ASN A N 1
ATOM 1413 C CA . ASN A 1 199 ? -15.811 5.753 0.967 1.00 93.50 199 ASN A CA 1
ATOM 1414 C C . ASN A 1 199 ? -14.635 4.857 0.552 1.00 93.50 199 ASN A C 1
ATOM 1416 O O . ASN A 1 199 ? -13.466 5.169 0.794 1.00 93.50 199 ASN A O 1
ATOM 1420 N N . ILE A 1 200 ? -14.953 3.752 -0.129 1.00 93.44 200 ILE A N 1
ATOM 1421 C CA . ILE A 1 200 ? -13.974 2.786 -0.648 1.00 93.44 200 ILE A CA 1
ATOM 1422 C C . ILE A 1 200 ? -12.963 3.398 -1.629 1.00 93.44 200 ILE A C 1
ATOM 1424 O O . ILE A 1 200 ? -11.807 2.978 -1.651 1.00 93.44 200 ILE A O 1
ATOM 1428 N N . CYS A 1 201 ? -13.359 4.410 -2.413 1.00 93.62 201 CYS A N 1
ATOM 1429 C CA . CYS A 1 201 ? -12.431 5.118 -3.298 1.00 93.62 201 CYS A CA 1
ATOM 1430 C C . CYS A 1 201 ? -11.358 5.837 -2.481 1.00 93.62 201 CYS A C 1
ATOM 1432 O O . CYS A 1 201 ? -10.173 5.689 -2.767 1.00 93.62 201 CYS A O 1
ATOM 1434 N N . MET A 1 202 ? -11.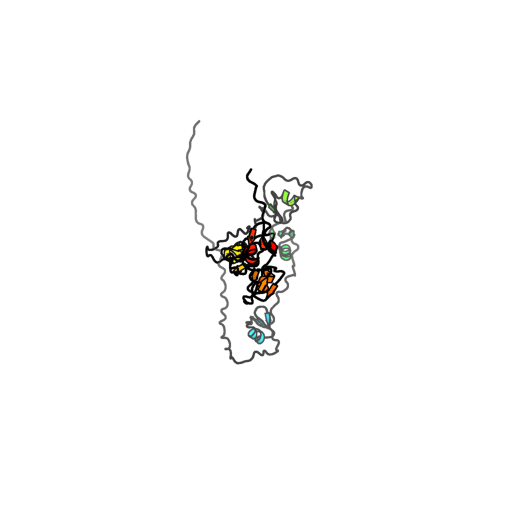754 6.556 -1.427 1.00 92.50 202 MET A N 1
ATOM 1435 C CA . MET A 1 202 ? -10.818 7.250 -0.541 1.00 92.50 202 MET A CA 1
ATOM 1436 C C . MET A 1 202 ? -9.888 6.271 0.192 1.00 92.50 202 MET A C 1
ATOM 1438 O O . MET A 1 202 ? -8.707 6.569 0.354 1.00 92.50 202 MET A O 1
ATOM 1442 N N . ALA A 1 203 ? -10.380 5.089 0.579 1.00 92.19 203 ALA A N 1
ATOM 1443 C CA . ALA A 1 203 ? -9.548 4.046 1.188 1.00 92.19 203 ALA A CA 1
ATOM 1444 C C . ALA A 1 203 ? -8.494 3.495 0.213 1.00 92.19 203 ALA A C 1
ATOM 1446 O O . ALA A 1 203 ? -7.307 3.458 0.536 1.00 92.19 203 ALA A O 1
ATOM 1447 N N . ARG A 1 204 ? -8.899 3.145 -1.016 1.00 91.38 204 ARG A N 1
ATOM 1448 C CA . ARG A 1 204 ? -7.980 2.668 -2.067 1.00 91.38 204 ARG A CA 1
ATOM 1449 C C . ARG A 1 204 ? -7.002 3.743 -2.523 1.00 91.38 204 ARG A C 1
ATOM 1451 O O . ARG A 1 204 ? -5.841 3.445 -2.779 1.00 91.38 204 ARG A O 1
ATOM 1458 N N . CYS A 1 205 ? -7.455 4.990 -2.584 1.00 91.12 205 CYS A N 1
ATOM 1459 C CA . CYS A 1 205 ? -6.614 6.146 -2.861 1.00 91.12 205 CYS A CA 1
ATOM 1460 C C . CYS A 1 205 ? -5.457 6.258 -1.864 1.00 91.12 205 CYS A C 1
ATOM 1462 O O . CYS A 1 205 ? -4.304 6.447 -2.243 1.00 91.12 205 CYS A O 1
ATOM 1464 N N . ALA A 1 206 ? -5.768 6.088 -0.581 1.00 89.12 206 ALA A N 1
ATOM 1465 C CA . ALA A 1 206 ? -4.777 6.062 0.482 1.00 89.12 206 ALA A CA 1
ATOM 1466 C C . ALA A 1 206 ? -4.007 4.731 0.560 1.00 89.12 206 ALA A C 1
ATOM 1468 O O . ALA A 1 206 ? -3.241 4.540 1.500 1.00 89.12 206 ALA A O 1
ATOM 1469 N N . LYS A 1 207 ? -4.204 3.830 -0.416 1.00 90.81 207 LYS A N 1
ATOM 1470 C CA . LYS A 1 207 ? -3.575 2.508 -0.529 1.00 90.81 207 LYS A CA 1
ATOM 1471 C C . LYS A 1 207 ? -3.842 1.594 0.670 1.00 90.81 207 LYS A C 1
ATOM 1473 O O . LYS A 1 207 ? -3.004 0.753 0.984 1.00 90.81 207 LYS A O 1
ATOM 1478 N N . ALA A 1 208 ? -5.005 1.739 1.310 1.00 91.19 208 ALA A N 1
ATOM 1479 C CA . ALA A 1 208 ? -5.398 0.844 2.388 1.00 91.19 208 ALA A CA 1
ATOM 1480 C C . ALA A 1 208 ? -5.598 -0.587 1.860 1.00 91.19 208 ALA A C 1
ATOM 1482 O O . ALA A 1 208 ? -6.211 -0.773 0.804 1.00 91.19 208 ALA A O 1
ATOM 1483 N N . GLN A 1 209 ? -5.088 -1.588 2.577 1.00 88.94 209 GLN A N 1
ATOM 1484 C CA . GLN A 1 209 ? -5.133 -2.989 2.138 1.00 88.94 209 GLN A CA 1
ATOM 1485 C C . GLN A 1 209 ? -6.301 -3.751 2.767 1.00 88.94 209 GLN A C 1
ATOM 1487 O O . GLN A 1 209 ? -7.094 -4.368 2.055 1.00 88.94 209 GLN A O 1
ATOM 1492 N N . SER A 1 210 ? -6.444 -3.683 4.093 1.00 89.06 210 SER A N 1
ATOM 1493 C CA . SER A 1 210 ? -7.513 -4.365 4.823 1.00 89.06 210 SER A CA 1
ATOM 1494 C C . SER A 1 210 ? -8.738 -3.462 4.925 1.00 89.06 210 SER A C 1
ATOM 1496 O O . SER A 1 210 ? -8.940 -2.811 5.951 1.00 89.06 210 SER A O 1
ATOM 1498 N N . ILE A 1 211 ? -9.538 -3.407 3.856 1.00 94.62 211 ILE A N 1
ATOM 1499 C CA . ILE A 1 211 ? -10.752 -2.584 3.788 1.00 94.62 211 ILE A CA 1
ATOM 1500 C C . ILE A 1 211 ? -11.986 -3.419 4.151 1.00 94.62 211 ILE A C 1
ATOM 1502 O O . ILE A 1 211 ? -12.311 -4.377 3.451 1.00 94.62 211 ILE A O 1
ATOM 1506 N N . THR A 1 212 ? -12.708 -3.020 5.194 1.00 93.56 212 THR A N 1
ATOM 1507 C CA . THR A 1 212 ? -14.012 -3.582 5.578 1.00 93.56 212 THR A CA 1
ATOM 1508 C C . THR A 1 212 ? -15.109 -2.526 5.498 1.00 93.56 212 THR A C 1
ATOM 1510 O O . THR A 1 212 ? -14.846 -1.334 5.661 1.00 93.56 212 THR A O 1
ATOM 1513 N N . GLU A 1 213 ? -16.349 -2.949 5.265 1.00 94.25 213 GLU A N 1
ATOM 1514 C CA . GLU A 1 213 ? -17.506 -2.048 5.286 1.00 94.25 213 GLU A CA 1
ATOM 1515 C C . GLU A 1 213 ? -17.747 -1.465 6.687 1.00 94.25 213 GLU A C 1
ATOM 1517 O O . GLU A 1 213 ? -17.517 -2.131 7.699 1.00 94.25 213 GLU A O 1
ATOM 1522 N N . GLY A 1 214 ? -18.228 -0.220 6.735 1.00 90.94 214 GLY A N 1
ATOM 1523 C CA . GLY A 1 214 ? -18.497 0.509 7.973 1.00 90.94 214 GLY A CA 1
ATOM 1524 C C . GLY A 1 214 ? -17.291 1.286 8.503 1.00 90.94 214 GLY A C 1
ATOM 1525 O O . GLY A 1 214 ? -16.158 1.109 8.065 1.00 90.94 214 GLY A O 1
ATOM 1526 N N . GLU A 1 215 ? -17.530 2.190 9.453 1.00 92.56 215 GLU A N 1
ATOM 1527 C CA . GLU A 1 215 ? -16.447 2.918 10.120 1.00 92.56 215 GLU A CA 1
ATOM 1528 C C . GLU A 1 215 ? -15.528 1.962 10.885 1.00 92.56 215 GLU A C 1
ATOM 1530 O O . GLU A 1 215 ? -15.961 0.910 11.363 1.00 92.56 215 GLU A O 1
ATOM 1535 N N . CYS A 1 216 ? -14.260 2.345 11.065 1.00 89.94 216 CYS A N 1
ATOM 1536 C CA . CYS A 1 216 ? -13.407 1.583 11.959 1.00 89.94 216 CYS A CA 1
ATOM 1537 C C . CYS A 1 216 ? -14.025 1.521 13.350 1.00 89.94 216 CYS A C 1
ATOM 1539 O O . CYS A 1 216 ? -14.540 2.539 13.832 1.00 89.94 216 CYS A O 1
ATOM 1541 N N . PRO A 1 217 ? -13.934 0.359 14.024 1.00 85.44 217 PRO A N 1
ATOM 1542 C CA . PRO A 1 217 ? -14.299 0.266 15.420 1.00 85.44 217 PRO A CA 1
ATOM 1543 C C . PRO A 1 217 ? -13.577 1.391 16.142 1.00 85.44 217 PRO A C 1
ATOM 1545 O O . PRO A 1 217 ? -12.345 1.457 16.101 1.00 85.44 217 PRO A O 1
ATOM 1548 N N . LYS A 1 218 ? -14.330 2.310 16.756 1.00 72.50 218 LYS A N 1
ATOM 1549 C CA . LYS A 1 218 ? -13.730 3.331 17.605 1.00 72.50 218 LYS A CA 1
ATOM 1550 C C . LYS A 1 218 ? -12.969 2.558 18.661 1.00 72.50 218 LYS A C 1
ATOM 1552 O O . LYS A 1 218 ? -13.571 1.934 19.534 1.00 72.50 218 LYS A O 1
ATOM 1557 N N . LEU A 1 219 ? -11.645 2.555 18.544 1.00 56.50 219 LEU A N 1
ATOM 1558 C CA . LEU A 1 219 ? -10.774 2.136 19.617 1.00 56.50 219 LEU A CA 1
ATOM 1559 C C . LEU A 1 219 ? -10.998 3.172 20.711 1.00 56.50 219 LEU A C 1
ATOM 1561 O O . LEU A 1 219 ? -10.278 4.159 20.821 1.00 56.50 219 LEU A O 1
ATOM 1565 N N . THR A 1 220 ? -12.040 2.973 21.510 1.00 48.66 220 THR A N 1
ATOM 1566 C CA . THR A 1 220 ? -12.139 3.554 22.835 1.00 48.66 220 THR A CA 1
ATOM 1567 C C . THR A 1 220 ? -10.979 2.945 23.614 1.00 48.66 220 THR A C 1
ATOM 1569 O O . THR A 1 220 ? -11.118 1.873 24.197 1.00 48.66 220 THR A O 1
ATOM 1572 N N . SER A 1 221 ? -9.801 3.559 23.468 1.00 48.78 221 SER A N 1
ATOM 1573 C CA . SER A 1 221 ? -8.579 3.311 24.232 1.00 48.78 221 SER A CA 1
ATOM 1574 C C . SER A 1 221 ? -8.322 1.835 24.563 1.00 48.78 221 SER A C 1
ATOM 1576 O O . SER A 1 221 ? -8.290 1.419 25.721 1.00 48.78 221 SER A O 1
ATOM 1578 N N . ARG A 1 222 ? -8.084 1.018 23.529 1.00 51.06 222 ARG A N 1
ATOM 1579 C CA . ARG A 1 222 ? -7.741 -0.404 23.707 1.00 51.06 222 ARG A CA 1
ATOM 1580 C C . ARG A 1 222 ? -6.291 -0.647 24.162 1.00 51.06 222 ARG A C 1
ATOM 1582 O O . ARG A 1 222 ? -5.904 -1.798 24.304 1.00 51.06 222 ARG A O 1
ATOM 1589 N N . GLN A 1 223 ? -5.511 0.405 24.426 1.00 56.34 223 GLN A N 1
ATOM 1590 C CA . GLN A 1 223 ? -4.164 0.302 25.007 1.00 56.34 223 GLN A CA 1
ATOM 1591 C C . GLN A 1 223 ? -4.072 0.719 26.488 1.00 56.34 223 GLN A C 1
ATOM 1593 O O . GLN A 1 223 ? -3.001 0.593 27.062 1.00 56.34 223 GLN A O 1
ATOM 1598 N N . GLU A 1 224 ? -5.181 1.085 27.154 1.00 55.19 224 GLU A N 1
ATOM 1599 C CA . GLU A 1 224 ? -5.182 1.329 28.618 1.00 55.19 224 GLU A CA 1
ATOM 1600 C C . GLU A 1 224 ? -6.368 0.721 29.392 1.00 55.19 224 GLU A C 1
ATOM 1602 O O . GLU A 1 224 ? -6.510 0.939 30.593 1.00 55.19 224 GLU A O 1
ATOM 1607 N N . ARG A 1 225 ? -7.211 -0.116 28.774 1.00 48.00 225 ARG A N 1
ATOM 1608 C CA . ARG A 1 225 ? -8.209 -0.904 29.521 1.00 48.00 225 ARG A CA 1
ATOM 1609 C C . ARG A 1 225 ? -8.242 -2.360 29.094 1.00 48.00 225 ARG A C 1
ATOM 1611 O O . ARG A 1 225 ? -9.234 -2.859 28.577 1.00 48.00 225 ARG A O 1
ATOM 1618 N N . GLN A 1 226 ? -7.186 -3.080 29.446 1.00 51.22 226 GLN A N 1
ATOM 1619 C CA . GLN A 1 226 ? -7.336 -4.483 29.825 1.00 51.22 226 GLN A CA 1
ATOM 1620 C C . GLN A 1 226 ? -7.735 -4.555 31.302 1.00 51.22 226 GLN A C 1
ATOM 1622 O O . GLN A 1 226 ? -7.019 -5.070 32.154 1.00 51.22 226 GLN A O 1
ATOM 1627 N N . LYS A 1 227 ? -8.881 -3.948 31.616 1.00 49.81 227 LYS A N 1
ATOM 1628 C CA . LYS A 1 227 ? -9.525 -4.064 32.916 1.00 49.81 227 LYS A CA 1
ATOM 1629 C C . LYS A 1 227 ? -11.032 -4.030 32.675 1.00 49.81 227 LYS A C 1
ATOM 1631 O O . LYS A 1 227 ? -11.598 -2.983 32.386 1.00 49.81 227 LYS A O 1
ATOM 1636 N N . ASP A 1 228 ? -11.612 -5.223 32.752 1.00 57.03 228 ASP A N 1
ATOM 1637 C CA . ASP A 1 228 ? -13.027 -5.484 33.016 1.00 57.03 228 ASP A CA 1
ATOM 1638 C C . ASP A 1 228 ? -14.013 -5.184 31.864 1.00 57.03 228 ASP A C 1
ATOM 1640 O O . ASP A 1 228 ? -14.880 -4.323 31.973 1.00 57.03 228 ASP A O 1
ATOM 1644 N N . ILE A 1 229 ? -13.953 -5.963 30.772 1.00 61.94 229 ILE A N 1
ATOM 1645 C CA . ILE A 1 229 ? -15.167 -6.221 29.974 1.00 61.94 229 ILE A CA 1
ATOM 1646 C C . ILE A 1 229 ? -15.771 -7.521 30.489 1.00 61.94 229 ILE A C 1
ATOM 1648 O O . ILE A 1 229 ? -15.248 -8.605 30.237 1.00 61.94 229 ILE A O 1
ATOM 1652 N N . CYS A 1 230 ? -16.884 -7.409 31.201 1.00 74.50 230 CYS A N 1
ATOM 1653 C CA . CYS A 1 230 ? -17.662 -8.560 31.621 1.00 74.50 230 CYS A CA 1
ATOM 1654 C C . CYS A 1 230 ? -18.841 -8.738 30.680 1.00 74.50 230 CYS A C 1
ATOM 1656 O O . CYS A 1 230 ? -19.730 -7.891 30.614 1.00 74.50 230 CYS A O 1
ATOM 1658 N N . THR A 1 231 ? -18.860 -9.858 29.970 1.00 85.00 231 THR A N 1
ATOM 1659 C CA . THR A 1 231 ? -20.046 -10.285 29.229 1.00 85.00 231 THR A CA 1
ATOM 1660 C C . THR A 1 231 ? -20.811 -11.241 30.129 1.00 85.00 231 THR A C 1
ATOM 1662 O O . THR A 1 231 ? -20.383 -12.376 30.322 1.00 85.00 231 THR A O 1
ATOM 1665 N N . CYS A 1 232 ? -21.903 -10.769 30.727 1.00 86.31 232 CYS A N 1
ATOM 1666 C CA . CYS A 1 232 ? -22.741 -11.580 31.603 1.00 86.31 232 CYS A CA 1
ATOM 1667 C C . CYS A 1 232 ? -24.091 -11.866 30.945 1.00 86.31 232 CYS A C 1
ATOM 1669 O O . CYS A 1 232 ? -24.663 -10.970 30.323 1.00 86.31 232 CYS A O 1
ATOM 1671 N N . PRO A 1 233 ? -24.623 -13.093 31.081 1.00 86.44 233 PRO A N 1
ATOM 1672 C CA . PRO A 1 233 ? -25.954 -13.405 30.587 1.00 86.44 233 PRO A CA 1
ATOM 1673 C C . PRO A 1 233 ? -27.004 -12.581 31.346 1.00 86.44 233 PRO A C 1
ATOM 1675 O O . PRO A 1 233 ? -26.846 -12.309 32.537 1.00 86.44 233 PRO A O 1
ATOM 1678 N N . LEU A 1 234 ? -28.107 -12.230 30.679 1.00 84.50 234 LEU A N 1
ATOM 1679 C CA . LEU A 1 234 ? -29.246 -11.510 31.272 1.00 84.50 234 LEU A CA 1
ATOM 1680 C C . LEU A 1 234 ? -30.164 -12.436 32.096 1.00 84.50 234 LEU A C 1
ATOM 1682 O O . LEU A 1 234 ? -31.382 -12.293 32.090 1.00 84.50 234 LEU A O 1
ATOM 1686 N N . ILE A 1 235 ? -29.582 -13.417 32.786 1.00 85.19 235 ILE A N 1
ATOM 1687 C CA . ILE A 1 235 ? -30.318 -14.319 33.674 1.00 85.19 235 ILE A CA 1
ATOM 1688 C C . ILE A 1 235 ? -30.492 -13.604 35.013 1.00 85.19 235 ILE A C 1
ATOM 1690 O O . ILE A 1 235 ? -29.498 -13.203 35.617 1.00 85.19 235 ILE A O 1
ATOM 1694 N N . LEU A 1 236 ? -31.732 -13.438 35.468 1.00 88.88 236 LEU A N 1
ATOM 1695 C CA . LEU A 1 236 ? -32.050 -12.813 36.751 1.00 88.88 236 LEU A CA 1
ATOM 1696 C C . LEU A 1 236 ? -32.087 -13.883 37.855 1.00 88.88 236 LEU A C 1
ATOM 1698 O O . LEU A 1 236 ? -33.109 -14.525 38.075 1.00 88.88 236 LEU A O 1
ATOM 1702 N N . MET A 1 237 ? -30.954 -14.082 38.525 1.00 93.56 237 MET A N 1
ATOM 1703 C CA . MET A 1 237 ? -30.797 -14.923 39.719 1.00 93.56 237 MET A CA 1
ATOM 1704 C C . MET A 1 237 ? -30.026 -14.102 40.758 1.00 93.56 237 MET A C 1
ATOM 1706 O O . MET A 1 237 ? -28.794 -14.162 40.776 1.00 93.56 237 MET A O 1
ATOM 1710 N N . PRO A 1 238 ? -30.716 -13.259 41.543 1.00 92.38 238 PRO A N 1
ATOM 1711 C CA . PRO A 1 238 ? -30.073 -12.211 42.321 1.00 92.38 238 PRO A CA 1
ATOM 1712 C C . PRO A 1 238 ? -29.106 -12.767 43.369 1.00 92.38 238 PRO A C 1
ATOM 1714 O O . PRO A 1 238 ? -29.361 -13.801 43.987 1.00 92.38 238 PRO A O 1
ATOM 1717 N N . VAL A 1 239 ? -27.999 -12.052 43.565 1.00 94.31 239 VAL A N 1
ATOM 1718 C CA . VAL A 1 239 ? -27.002 -12.328 44.605 1.00 94.31 239 VAL A CA 1
ATOM 1719 C C . VAL A 1 239 ? -26.630 -11.039 45.336 1.00 94.31 239 VAL A C 1
ATOM 1721 O O . VAL A 1 239 ? -26.694 -9.947 44.761 1.00 94.31 239 VAL A O 1
ATOM 1724 N N . CYS A 1 240 ? -26.172 -11.163 46.577 1.00 93.50 240 CYS A N 1
ATOM 1725 C CA . CYS A 1 240 ? -25.551 -10.076 47.317 1.00 93.50 240 CYS A CA 1
ATOM 1726 C C . CYS A 1 240 ? -24.031 -10.229 47.289 1.00 93.50 240 CYS A C 1
ATOM 1728 O O . CYS A 1 240 ? -23.503 -11.206 47.810 1.00 93.50 240 CYS A O 1
ATOM 1730 N N . GLY A 1 241 ? -23.334 -9.276 46.673 1.00 92.19 241 GLY A N 1
ATOM 1731 C CA . GLY A 1 241 ? -21.878 -9.202 46.629 1.00 92.19 241 GLY A CA 1
ATOM 1732 C C . GLY A 1 241 ? -21.365 -8.046 47.486 1.00 92.19 241 GLY A C 1
ATOM 1733 O O . GLY A 1 241 ? -21.660 -6.900 47.161 1.00 92.19 241 GLY A O 1
ATOM 1734 N N . ASP A 1 242 ? -20.630 -8.304 48.569 1.00 90.25 242 ASP A N 1
ATOM 1735 C CA . ASP A 1 242 ? -20.074 -7.269 49.467 1.00 90.25 242 ASP A CA 1
ATOM 1736 C C . ASP A 1 242 ? -21.105 -6.197 49.904 1.00 90.25 242 ASP A C 1
ATOM 1738 O O . ASP A 1 242 ? -20.829 -4.996 49.928 1.00 90.25 242 ASP A O 1
ATOM 1742 N N . GLY A 1 243 ? -22.339 -6.624 50.194 1.00 87.69 243 GLY A N 1
ATOM 1743 C CA . GLY A 1 243 ? -23.439 -5.732 50.589 1.00 87.69 243 GLY A CA 1
ATOM 1744 C C . GLY A 1 243 ? -24.132 -4.994 49.434 1.00 87.69 243 GLY A C 1
ATOM 1745 O O . GLY A 1 243 ? -24.996 -4.155 49.685 1.00 87.69 243 GLY A O 1
ATOM 1746 N N . LYS A 1 244 ? -23.793 -5.298 48.174 1.00 90.25 244 LYS A N 1
ATOM 1747 C CA . LYS A 1 244 ? -24.442 -4.754 46.970 1.00 90.25 244 LYS A CA 1
ATOM 1748 C C . LYS A 1 244 ? -25.226 -5.824 46.223 1.00 90.25 244 LYS A C 1
ATOM 1750 O O . LYS A 1 244 ? -24.767 -6.949 46.050 1.00 90.25 244 LYS A O 1
ATOM 1755 N N . TRP A 1 245 ? -26.411 -5.457 45.749 1.00 93.50 245 TRP A N 1
ATOM 1756 C CA . TRP A 1 245 ? -27.256 -6.344 44.958 1.00 93.50 245 TRP A CA 1
ATOM 1757 C C . TRP A 1 245 ? -26.735 -6.459 43.519 1.00 93.50 245 TRP A C 1
ATOM 1759 O O . TRP A 1 245 ? -26.420 -5.449 42.887 1.00 93.50 245 TRP A O 1
ATOM 1769 N N . TYR A 1 246 ? -26.693 -7.680 42.985 1.00 91.56 246 TYR A N 1
ATOM 1770 C CA . TYR A 1 246 ? -26.369 -7.968 41.589 1.00 91.56 246 TYR A CA 1
ATOM 1771 C C . TYR A 1 246 ? -27.431 -8.882 40.983 1.00 91.56 246 TYR A C 1
ATOM 1773 O O . TYR A 1 246 ? -27.833 -9.863 41.601 1.00 91.56 246 TYR A O 1
ATOM 1781 N N . ALA A 1 247 ? -27.828 -8.617 39.734 1.00 93.12 247 ALA A N 1
ATOM 1782 C CA . ALA A 1 247 ? -28.853 -9.412 39.053 1.00 93.12 247 ALA A CA 1
ATOM 1783 C C . ALA A 1 247 ? -28.445 -10.882 38.835 1.00 93.12 247 ALA A C 1
ATOM 1785 O O . ALA A 1 247 ? -29.314 -11.735 38.676 1.00 93.12 247 ALA A O 1
ATOM 1786 N N . ASN A 1 248 ? -27.139 -11.179 38.830 1.00 91.75 248 ASN A N 1
ATOM 1787 C CA . ASN A 1 248 ? -26.605 -12.537 38.881 1.00 91.75 248 ASN A CA 1
ATOM 1788 C C . ASN A 1 248 ? -25.160 -12.602 39.386 1.00 91.75 248 ASN A C 1
ATOM 1790 O O . ASN A 1 248 ? -24.447 -11.598 39.455 1.00 91.75 248 ASN A O 1
ATOM 1794 N N . ILE A 1 249 ? -24.709 -13.825 39.678 1.00 93.00 249 ILE A N 1
ATOM 1795 C CA . ILE A 1 249 ? -23.345 -14.126 40.132 1.00 93.00 249 ILE A CA 1
ATOM 1796 C C . ILE A 1 249 ? -22.252 -13.684 39.151 1.00 93.00 249 ILE A C 1
ATOM 1798 O O . ILE A 1 249 ? -21.159 -13.322 39.583 1.00 93.00 249 ILE A O 1
ATOM 1802 N N . CYS A 1 250 ? -22.525 -13.678 37.841 1.00 93.75 250 CYS A N 1
ATOM 1803 C CA . CYS A 1 250 ? -21.562 -13.179 36.860 1.00 93.75 250 CYS A CA 1
ATOM 1804 C C . CYS A 1 250 ? -21.328 -11.680 37.057 1.00 93.75 250 CYS A C 1
ATOM 1806 O O . CYS A 1 250 ? -20.178 -11.249 37.101 1.00 93.75 250 CYS A O 1
ATOM 1808 N N . LEU A 1 251 ? -22.394 -10.899 37.249 1.00 92.62 251 LEU A N 1
ATOM 1809 C CA . LEU A 1 251 ? -22.298 -9.462 37.510 1.00 92.62 251 LEU A CA 1
ATOM 1810 C C . LEU A 1 251 ? -21.619 -9.165 38.857 1.00 92.62 251 LEU A C 1
ATOM 1812 O O . LEU A 1 251 ? -20.820 -8.233 38.933 1.00 92.62 251 LEU A O 1
ATOM 1816 N N . ALA A 1 252 ? -21.850 -9.985 39.885 1.00 91.38 252 ALA A N 1
ATOM 1817 C CA . ALA A 1 252 ? -21.146 -9.859 41.165 1.00 91.38 252 ALA A CA 1
ATOM 1818 C C . ALA A 1 252 ? -19.635 -10.126 41.031 1.00 91.38 252 ALA A C 1
ATOM 1820 O O . ALA A 1 252 ? -18.814 -9.323 41.474 1.00 91.38 252 ALA A O 1
ATOM 1821 N N . ARG A 1 253 ? -19.248 -11.210 40.344 1.00 91.75 253 ARG A N 1
ATOM 1822 C CA . ARG A 1 253 ? -17.834 -11.532 40.064 1.00 91.75 253 ARG A CA 1
ATOM 1823 C C . ARG A 1 253 ? -17.176 -10.510 39.145 1.00 91.75 253 ARG A C 1
ATOM 1825 O O . ARG A 1 253 ? -16.012 -10.174 39.341 1.00 91.75 253 ARG A O 1
ATOM 1832 N N . CYS A 1 254 ? -17.921 -9.988 38.175 1.00 91.19 254 CYS A N 1
ATOM 1833 C CA . CYS A 1 254 ? -17.478 -8.905 37.306 1.00 91.19 254 CYS A CA 1
ATOM 1834 C C . CYS A 1 254 ? -17.081 -7.665 38.109 1.00 91.19 254 CYS A C 1
ATOM 1836 O O . CYS A 1 254 ? -16.022 -7.080 37.891 1.00 91.19 254 CYS A O 1
ATOM 1838 N N . ALA A 1 255 ? -17.916 -7.300 39.080 1.00 89.44 255 ALA A N 1
ATOM 1839 C CA . ALA A 1 255 ? -17.643 -6.208 39.998 1.00 89.44 255 ALA A CA 1
ATOM 1840 C C . ALA A 1 255 ? -16.608 -6.563 41.082 1.00 89.44 255 ALA A C 1
ATOM 1842 O O . ALA A 1 255 ? -16.359 -5.744 41.962 1.00 89.44 255 ALA A O 1
ATOM 1843 N N . LYS A 1 256 ? -15.990 -7.753 41.002 1.00 90.56 256 LYS A N 1
ATOM 1844 C CA . LYS A 1 256 ? -14.962 -8.269 41.917 1.00 90.56 256 LYS A CA 1
ATOM 1845 C C . LYS A 1 256 ? -15.435 -8.375 43.365 1.00 90.56 256 LYS A C 1
ATOM 1847 O O . LYS A 1 256 ? -14.624 -8.218 44.275 1.00 90.56 256 LYS A O 1
ATOM 1852 N N . ALA A 1 257 ? -16.721 -8.672 43.563 1.00 90.69 257 ALA A N 1
ATOM 1853 C CA . ALA A 1 257 ? -17.241 -8.963 44.888 1.00 90.69 257 ALA A CA 1
ATOM 1854 C C . ALA A 1 257 ? -16.524 -10.190 45.480 1.00 90.69 257 ALA A C 1
ATOM 1856 O O . ALA A 1 257 ? -16.433 -11.229 44.817 1.00 90.69 257 ALA A O 1
ATOM 1857 N N . GLN A 1 258 ? -15.993 -10.066 46.698 1.00 89.50 258 GLN A N 1
ATOM 1858 C CA . GLN A 1 258 ? -15.242 -11.141 47.362 1.00 89.50 258 GLN A CA 1
ATOM 1859 C C . GLN A 1 258 ? -16.163 -12.078 48.142 1.00 89.50 258 GLN A C 1
ATOM 1861 O O . GLN A 1 258 ? -15.992 -13.296 48.102 1.00 89.50 258 GLN A O 1
ATOM 1866 N N . SER A 1 259 ? -17.159 -11.510 48.819 1.00 88.94 259 SER A N 1
ATOM 1867 C CA . SER A 1 259 ? -18.221 -12.246 49.495 1.00 88.94 259 SER A CA 1
ATOM 1868 C C . SER A 1 259 ? -19.474 -12.211 48.629 1.00 88.94 259 SER A C 1
ATOM 1870 O O . SER A 1 259 ? -19.989 -11.139 48.333 1.00 88.94 259 SER A O 1
ATOM 1872 N N . ILE A 1 260 ? -19.941 -13.373 48.169 1.00 92.81 260 ILE A N 1
ATOM 1873 C CA . ILE A 1 260 ? -21.155 -13.486 47.355 1.00 92.81 260 ILE A CA 1
ATOM 1874 C C . ILE A 1 260 ? -22.093 -14.481 48.031 1.00 92.81 260 ILE A C 1
ATOM 1876 O O . ILE A 1 260 ? -21.738 -15.649 48.185 1.00 92.81 260 ILE A O 1
ATOM 1880 N N . THR A 1 261 ? -23.286 -14.030 48.404 1.00 91.25 261 THR A N 1
ATOM 1881 C CA . THR A 1 261 ? -24.364 -14.874 48.933 1.00 91.25 261 THR A CA 1
ATOM 1882 C C . THR A 1 261 ? -25.546 -14.893 47.974 1.00 91.25 261 THR A C 1
ATOM 1884 O O . THR A 1 261 ? -25.814 -13.910 47.282 1.00 91.25 261 THR A O 1
ATOM 1887 N N . GLU A 1 262 ? -26.259 -16.014 47.913 1.00 90.69 262 GLU A N 1
ATOM 1888 C CA . GLU A 1 262 ? -27.474 -16.130 47.103 1.00 90.69 262 GLU A CA 1
ATOM 1889 C C . GLU A 1 262 ? -28.604 -15.262 47.672 1.00 90.69 262 GLU A C 1
ATOM 1891 O O . GLU A 1 262 ? -28.730 -15.109 48.888 1.00 90.69 262 GLU A O 1
ATOM 1896 N N . GLY A 1 263 ? -29.436 -14.710 46.787 1.00 86.31 263 GLY A N 1
ATOM 1897 C CA . GLY A 1 263 ? -30.575 -13.877 47.159 1.00 86.3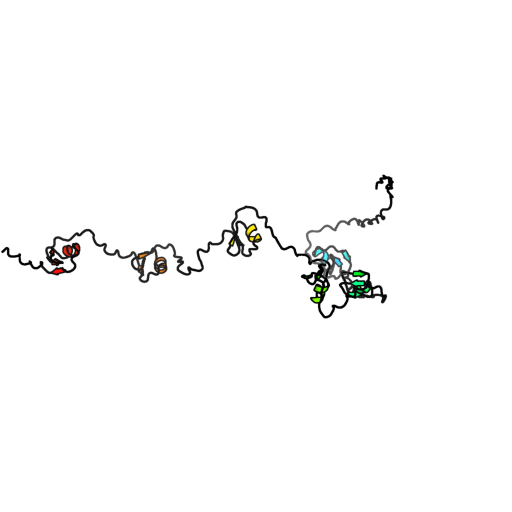1 263 GLY A CA 1
ATOM 1898 C C . GLY A 1 263 ? -30.249 -12.388 47.278 1.00 86.31 263 GLY A C 1
ATOM 1899 O O . GLY A 1 263 ? -29.181 -11.909 46.898 1.00 86.31 263 GLY A O 1
ATOM 1900 N N . GLU A 1 264 ? -31.225 -11.624 47.762 1.00 84.56 264 GLU A N 1
ATOM 1901 C CA . GLU A 1 264 ? -31.078 -10.184 47.967 1.00 84.56 264 GLU A CA 1
ATOM 1902 C C . GLU A 1 264 ? -30.136 -9.874 49.132 1.00 84.56 264 GLU A C 1
ATOM 1904 O O . GLU A 1 264 ? -29.946 -10.681 50.043 1.00 84.56 264 GLU A O 1
ATOM 1909 N N . CYS A 1 265 ? -29.553 -8.674 49.125 1.00 84.12 265 CYS A N 1
ATOM 1910 C CA . CYS A 1 265 ? -28.748 -8.251 50.258 1.00 84.12 265 CYS A CA 1
ATOM 1911 C C . CYS A 1 265 ? -29.590 -8.162 51.528 1.00 84.12 265 CYS A C 1
ATOM 1913 O O . CYS A 1 265 ? -30.707 -7.635 51.475 1.00 84.12 265 CYS A O 1
ATOM 1915 N N . PRO A 1 266 ? -29.054 -8.616 52.678 1.00 80.69 266 PRO A N 1
ATOM 1916 C CA . PRO A 1 266 ? -29.699 -8.359 53.949 1.00 80.69 266 PRO A CA 1
ATOM 1917 C C . PRO A 1 266 ? -29.860 -6.848 54.067 1.00 80.69 266 PRO A C 1
ATOM 1919 O O . PRO A 1 266 ? -28.886 -6.099 53.953 1.00 80.69 266 PRO A O 1
ATOM 1922 N N . LYS A 1 267 ? -31.100 -6.391 54.250 1.00 74.56 267 LYS A N 1
ATOM 1923 C CA . LYS A 1 267 ? -31.346 -4.995 54.591 1.00 74.56 267 LYS A CA 1
ATOM 1924 C C . LYS A 1 267 ? -30.556 -4.744 55.868 1.00 74.56 267 LYS A C 1
ATOM 1926 O O . LYS A 1 267 ? -30.854 -5.352 56.898 1.00 74.56 267 LYS A O 1
ATOM 1931 N N . LEU A 1 268 ? -29.527 -3.896 55.784 1.00 56.84 268 LEU A N 1
ATOM 1932 C CA . LEU A 1 268 ? -28.953 -3.297 56.981 1.00 56.84 268 LEU A CA 1
ATOM 1933 C C . LEU A 1 268 ? -30.145 -2.788 57.795 1.00 56.84 268 LEU A C 1
ATOM 1935 O O . LEU A 1 268 ? -31.046 -2.198 57.187 1.00 56.84 268 LEU A O 1
ATOM 1939 N N . PRO A 1 269 ? -30.218 -3.058 59.108 1.00 56.97 269 PRO A N 1
ATOM 1940 C CA . PRO A 1 269 ? -31.258 -2.456 59.916 1.00 56.97 269 PRO A CA 1
ATOM 1941 C C . PRO A 1 269 ? -31.152 -0.953 59.686 1.00 56.97 269 PRO A C 1
ATOM 1943 O O . PRO A 1 269 ? -30.141 -0.336 60.026 1.00 56.97 269 PRO A O 1
ATOM 1946 N N . GLU A 1 270 ? -32.157 -0.388 59.013 1.00 54.47 270 GLU A N 1
ATOM 1947 C CA . GLU A 1 270 ? -32.271 1.053 58.887 1.00 54.47 270 GLU A CA 1
ATOM 1948 C C . GLU A 1 270 ? -32.151 1.611 60.307 1.00 54.47 270 GLU A C 1
ATOM 1950 O O . GLU A 1 270 ? -32.769 1.048 61.225 1.00 54.47 270 GLU A O 1
ATOM 1955 N N . PRO A 1 271 ? -31.350 2.666 60.543 1.00 49.62 271 PRO A N 1
ATOM 1956 C CA . PRO A 1 271 ? -31.436 3.369 61.805 1.00 49.62 271 PRO A CA 1
ATOM 1957 C C . PRO A 1 271 ? -32.872 3.878 61.882 1.00 49.62 271 PRO A C 1
ATOM 1959 O O . PRO A 1 271 ? -33.243 4.802 61.161 1.00 49.62 271 PRO A O 1
ATOM 1962 N N . ARG A 1 272 ? -33.701 3.191 62.678 1.00 49.56 272 ARG A N 1
ATOM 1963 C CA . ARG A 1 272 ? -35.117 3.498 62.850 1.00 49.56 272 ARG A CA 1
ATOM 1964 C C . ARG A 1 272 ? -35.196 4.953 63.293 1.00 49.56 272 ARG A C 1
ATOM 1966 O O . ARG A 1 272 ? -34.948 5.267 64.450 1.00 49.56 272 ARG A O 1
ATOM 1973 N N . SER A 1 273 ? -35.530 5.842 62.364 1.00 56.22 273 SER A N 1
ATOM 1974 C CA . SER A 1 273 ? -35.778 7.262 62.625 1.00 56.22 273 SER A CA 1
ATOM 1975 C C . SER A 1 273 ? -37.115 7.488 63.338 1.00 56.22 273 SER A C 1
ATOM 1977 O O . SER A 1 273 ? -37.516 8.625 63.561 1.00 56.22 273 SER A O 1
ATOM 1979 N N . VAL A 1 274 ? -37.792 6.403 63.725 1.00 60.25 274 VAL A N 1
ATOM 1980 C CA . VAL A 1 274 ? -38.977 6.406 64.570 1.00 60.25 274 VAL A CA 1
ATOM 1981 C C . VAL A 1 274 ? -38.696 5.499 65.758 1.00 60.25 274 VAL A C 1
ATOM 1983 O O . VAL A 1 274 ? -38.636 4.273 65.632 1.00 60.25 274 VAL A O 1
ATOM 1986 N N . CYS A 1 275 ? -38.508 6.111 66.919 1.00 71.31 275 CYS A N 1
ATOM 1987 C CA . CYS A 1 275 ? -38.413 5.380 68.167 1.00 71.31 275 CYS A CA 1
ATOM 1988 C C . CYS A 1 275 ? -39.805 4.971 68.630 1.00 71.31 275 CYS A C 1
ATOM 1990 O O . CYS A 1 275 ? -40.524 5.749 69.248 1.00 71.31 275 CYS A O 1
ATOM 1992 N N . ALA A 1 276 ? -40.183 3.741 68.307 1.00 79.31 276 ALA A N 1
ATOM 1993 C CA . ALA A 1 276 ? -41.326 3.078 68.911 1.00 79.31 276 ALA A CA 1
ATOM 1994 C C . ALA A 1 276 ? -40.798 2.128 69.989 1.00 79.31 276 ALA A C 1
ATOM 1996 O O . ALA A 1 276 ? -40.385 1.006 69.683 1.00 79.31 276 ALA A O 1
ATOM 1997 N N . CYS A 1 277 ? -40.753 2.604 71.231 1.00 83.19 277 CYS A N 1
ATOM 1998 C CA . CYS A 1 277 ? -40.373 1.791 72.380 1.00 83.19 277 CYS A CA 1
ATOM 1999 C C . CYS A 1 277 ? -41.625 1.287 73.104 1.00 83.19 277 CYS A C 1
ATOM 2001 O O . CYS A 1 277 ? -42.624 2.001 73.154 1.00 83.19 277 CYS A O 1
ATOM 2003 N N . PRO A 1 278 ? -41.617 0.043 73.613 1.00 84.19 278 PRO A N 1
ATOM 2004 C CA . PRO A 1 278 ? -42.712 -0.448 74.436 1.00 84.19 278 PRO A CA 1
ATOM 2005 C C . PRO A 1 278 ? -42.711 0.275 75.791 1.00 84.19 278 PRO A C 1
ATOM 2007 O O . PRO A 1 278 ? -41.639 0.519 76.345 1.00 84.19 278 PRO A O 1
ATOM 2010 N N . ASP A 1 279 ? -43.894 0.532 76.355 1.00 85.88 279 ASP A N 1
ATOM 2011 C CA . ASP A 1 279 ? -44.079 1.150 77.681 1.00 85.88 279 ASP A CA 1
ATOM 2012 C C . ASP A 1 279 ? -43.757 0.159 78.822 1.00 85.88 279 ASP A C 1
ATOM 2014 O O . ASP A 1 279 ? -44.590 -0.179 79.664 1.00 85.88 279 ASP A O 1
ATOM 2018 N N . ILE A 1 280 ? -42.536 -0.378 78.822 1.00 87.62 280 ILE A N 1
ATOM 2019 C CA . ILE A 1 280 ? -42.011 -1.260 79.866 1.00 87.62 280 ILE A CA 1
ATOM 2020 C C . ILE A 1 280 ? -41.156 -0.408 80.795 1.00 87.62 280 ILE A C 1
ATOM 2022 O O . ILE A 1 280 ? -40.149 0.146 80.364 1.00 87.62 280 ILE A O 1
ATOM 2026 N N . LEU A 1 281 ? -41.522 -0.335 82.074 1.00 88.62 281 LEU A N 1
ATOM 2027 C CA . LEU A 1 281 ? -40.764 0.417 83.071 1.00 88.62 281 LEU A CA 1
ATOM 2028 C C . LEU A 1 281 ? -39.647 -0.462 83.665 1.00 88.62 281 LEU A C 1
ATOM 2030 O O . LEU A 1 281 ? -39.863 -1.210 84.619 1.00 88.62 281 LEU A O 1
ATOM 2034 N N . LYS A 1 282 ? -38.449 -0.393 83.081 1.00 94.38 282 LYS A N 1
ATOM 2035 C CA . LYS A 1 282 ? -37.218 -1.013 83.596 1.00 94.38 282 LYS A CA 1
ATOM 2036 C C . LYS A 1 282 ? -36.075 0.006 83.467 1.00 94.38 282 LYS A C 1
ATOM 2038 O O . LYS A 1 282 ? -35.345 -0.049 82.475 1.00 94.38 282 LYS A O 1
ATOM 2043 N N . PRO A 1 283 ? -35.945 0.942 84.423 1.00 92.69 283 PRO A N 1
ATOM 2044 C CA . PRO A 1 283 ? -35.143 2.141 84.232 1.00 92.69 283 PRO A CA 1
ATOM 2045 C C . PRO A 1 283 ? -33.654 1.848 84.051 1.00 92.69 283 PRO A C 1
ATOM 2047 O O . PRO A 1 283 ? -33.103 0.9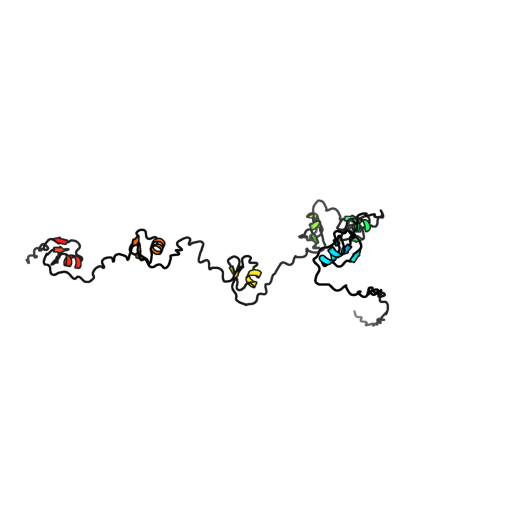23 84.657 1.00 92.69 283 PRO A O 1
ATOM 2050 N N . VAL A 1 284 ? -33.015 2.665 83.215 1.00 94.12 284 VAL A N 1
ATOM 2051 C CA . VAL A 1 284 ? -31.569 2.650 82.961 1.00 94.12 284 VAL A CA 1
ATOM 2052 C C . VAL A 1 284 ? -31.013 4.071 83.003 1.00 94.12 284 VAL A C 1
ATOM 2054 O O . VAL A 1 284 ? -31.721 5.022 82.667 1.00 94.12 284 VAL A O 1
ATOM 2057 N N . CYS A 1 285 ? -29.747 4.218 83.379 1.00 93.88 285 CYS A N 1
ATOM 2058 C CA . CYS A 1 285 ? -29.043 5.491 83.389 1.00 93.88 285 CYS A CA 1
ATOM 2059 C C . CYS A 1 285 ? -28.172 5.580 82.139 1.00 93.88 285 CYS A C 1
ATOM 2061 O O . CYS A 1 285 ? -27.224 4.808 82.008 1.00 93.88 285 CYS A O 1
ATOM 2063 N N . GLY A 1 286 ? -28.504 6.485 81.220 1.00 91.38 286 GLY A N 1
ATOM 2064 C CA . GLY A 1 286 ? -27.753 6.744 79.994 1.00 91.38 286 GLY A CA 1
ATOM 2065 C C . GLY A 1 286 ? -27.166 8.151 80.014 1.00 91.38 286 GLY A C 1
ATOM 2066 O O . GLY A 1 286 ? -27.918 9.109 80.122 1.00 91.38 286 GLY A O 1
ATOM 2067 N N . ASP A 1 287 ? -25.841 8.292 79.944 1.00 90.75 287 ASP A N 1
ATOM 2068 C CA . ASP A 1 287 ? -25.144 9.594 79.860 1.00 90.75 287 ASP A CA 1
ATOM 2069 C C . ASP A 1 287 ? -25.580 10.650 80.914 1.00 90.75 287 ASP A C 1
ATOM 2071 O O . ASP A 1 287 ? -25.461 11.855 80.699 1.00 90.75 287 ASP A O 1
ATOM 2075 N N . GLY A 1 288 ? -26.051 10.203 82.087 1.00 88.00 288 GLY A N 1
ATOM 2076 C CA . GLY A 1 288 ? -26.513 11.065 83.185 1.00 88.00 288 GLY A CA 1
ATOM 2077 C C . GLY A 1 288 ? -28.025 11.321 83.234 1.00 88.00 288 GLY A C 1
ATOM 2078 O O . GLY A 1 288 ? -28.487 11.966 84.175 1.00 88.00 288 GLY A O 1
ATOM 2079 N N . GLU A 1 289 ? -28.800 10.776 82.293 1.00 91.25 289 GLU A N 1
ATOM 2080 C CA . GLU A 1 289 ? -30.266 10.829 82.267 1.00 91.25 289 GLU A CA 1
ATOM 2081 C C . GLU A 1 289 ? -30.900 9.450 82.526 1.00 91.25 289 GLU A C 1
ATOM 2083 O O . GLU A 1 289 ? -30.437 8.420 82.030 1.00 91.25 289 GLU A O 1
ATOM 2088 N N . THR A 1 290 ? -31.978 9.415 83.315 1.00 93.19 290 THR A N 1
ATOM 2089 C CA . THR A 1 290 ? -32.748 8.185 83.557 1.00 93.19 290 THR A CA 1
ATOM 2090 C C . THR A 1 290 ? -33.779 7.990 82.446 1.00 93.19 290 THR A C 1
ATOM 2092 O O . THR A 1 290 ? -34.676 8.817 82.291 1.00 93.19 290 THR A O 1
ATOM 2095 N N . TYR A 1 291 ? -33.707 6.866 81.734 1.00 91.19 291 TYR A N 1
ATOM 2096 C CA . TYR A 1 291 ? -34.678 6.456 80.712 1.00 91.19 291 TYR A CA 1
ATOM 2097 C C . TYR A 1 291 ? -35.613 5.376 81.257 1.00 91.19 291 TYR A C 1
ATOM 2099 O O . TYR A 1 291 ? -35.185 4.555 82.072 1.00 91.19 291 TYR A O 1
ATOM 2107 N N . ALA A 1 292 ? -36.873 5.328 80.799 1.00 92.94 292 ALA A N 1
ATOM 2108 C CA . ALA A 1 292 ? -37.850 4.363 81.317 1.00 92.94 292 ALA A CA 1
ATOM 2109 C C . ALA A 1 292 ? -37.458 2.912 80.999 1.00 92.94 292 ALA A C 1
ATOM 2111 O O . ALA A 1 292 ? -37.783 1.998 81.760 1.00 92.94 292 ALA A O 1
ATOM 2112 N N . ASN A 1 293 ? -36.728 2.706 79.899 1.00 89.88 293 ASN A N 1
ATOM 2113 C CA . ASN A 1 293 ? -36.093 1.445 79.537 1.00 89.88 293 ASN A CA 1
ATOM 2114 C C . ASN A 1 293 ? -34.907 1.634 78.578 1.00 89.88 293 ASN A C 1
ATOM 2116 O O . ASN A 1 293 ? -34.652 2.712 78.045 1.00 89.88 293 ASN A O 1
ATOM 2120 N N . ILE A 1 294 ? -34.192 0.535 78.321 1.00 89.12 294 ILE A N 1
ATOM 2121 C CA . ILE A 1 294 ? -33.032 0.498 77.419 1.00 89.12 294 ILE A CA 1
ATOM 2122 C C . ILE A 1 294 ? -33.362 0.860 75.962 1.00 89.12 294 ILE A C 1
ATOM 2124 O O . ILE A 1 294 ? -32.491 1.355 75.250 1.00 89.12 294 ILE A O 1
ATOM 2128 N N . CYS A 1 295 ? -34.603 0.645 75.503 1.00 89.38 295 CYS A N 1
ATOM 2129 C CA . CYS A 1 295 ? -35.007 1.062 74.159 1.00 89.38 295 CYS A CA 1
ATOM 2130 C C . CYS A 1 295 ? -35.011 2.588 74.053 1.00 89.38 295 CYS A C 1
ATOM 2132 O O . CYS A 1 295 ? -34.479 3.125 73.085 1.00 89.38 295 CYS A O 1
ATOM 2134 N N . GLU A 1 296 ? -35.551 3.281 75.056 1.00 90.31 296 GLU A N 1
ATOM 2135 C CA . GLU A 1 296 ? -35.557 4.745 75.100 1.00 90.31 296 GLU A CA 1
ATOM 2136 C C . GLU A 1 296 ? -34.144 5.324 75.221 1.00 90.31 296 GLU A C 1
ATOM 2138 O O . GLU A 1 296 ? -33.817 6.273 74.511 1.00 90.31 296 GLU A O 1
ATOM 2143 N N . ALA A 1 297 ? -33.269 4.701 76.017 1.00 87.62 297 ALA A N 1
ATOM 2144 C CA . ALA A 1 297 ? -31.865 5.109 76.109 1.00 87.62 297 ALA A CA 1
ATOM 2145 C C . ALA A 1 297 ? -31.126 4.970 74.762 1.00 87.62 297 ALA A C 1
ATOM 2147 O O . ALA A 1 297 ? -30.439 5.889 74.318 1.00 87.62 297 ALA A O 1
ATOM 2148 N N . HIS A 1 298 ? -31.311 3.850 74.053 1.00 86.69 298 HIS A N 1
ATOM 2149 C CA . HIS A 1 298 ? -30.747 3.668 72.710 1.00 86.69 298 HIS A CA 1
ATOM 2150 C C . HIS A 1 298 ? -31.385 4.592 71.668 1.00 86.69 298 HIS A C 1
ATOM 2152 O O . HIS A 1 298 ? -30.693 5.069 70.768 1.00 86.69 298 HIS A O 1
ATOM 2158 N N . CYS A 1 299 ? -32.685 4.867 71.784 1.00 87.19 299 CYS A N 1
ATOM 2159 C CA . CYS A 1 299 ? -33.379 5.836 70.941 1.00 87.19 299 CYS A CA 1
ATOM 2160 C C . CYS A 1 299 ? -32.767 7.237 71.078 1.00 87.19 299 CYS A C 1
ATOM 2162 O O . CYS A 1 299 ? -32.496 7.900 70.074 1.00 87.19 299 CYS A O 1
ATOM 2164 N N . ALA A 1 300 ? -32.497 7.655 72.315 1.00 85.62 300 ALA A N 1
ATOM 2165 C CA . ALA A 1 300 ? -31.820 8.907 72.631 1.00 85.62 300 ALA A CA 1
ATOM 2166 C C . ALA A 1 300 ? -30.322 8.892 72.268 1.00 85.62 300 ALA A C 1
ATOM 2168 O O . ALA A 1 300 ? -29.654 9.917 72.373 1.00 85.62 300 ALA A O 1
ATOM 2169 N N . LYS A 1 301 ? -29.804 7.756 71.774 1.00 87.31 301 LYS A N 1
ATOM 2170 C CA . LYS A 1 301 ? -28.397 7.521 71.417 1.00 87.31 301 LYS A CA 1
ATOM 2171 C C . LYS A 1 301 ? -27.437 7.662 72.601 1.00 87.31 301 LYS A C 1
ATOM 2173 O O . LYS A 1 301 ? -26.278 8.021 72.387 1.00 87.31 301 LYS A O 1
ATOM 2178 N N . ALA A 1 302 ? -27.901 7.343 73.811 1.00 86.62 302 ALA A N 1
ATOM 2179 C CA . ALA A 1 302 ? -27.034 7.283 74.978 1.00 86.62 302 ALA A CA 1
ATOM 2180 C C . ALA A 1 302 ? -25.924 6.240 74.758 1.00 86.62 302 ALA A C 1
ATOM 2182 O O . ALA A 1 302 ? -26.199 5.118 74.317 1.00 86.62 302 ALA A O 1
ATOM 2183 N N . GLN A 1 303 ? -24.671 6.606 75.026 1.00 85.44 303 GLN A N 1
ATOM 2184 C CA . GLN A 1 303 ? -23.509 5.744 74.766 1.00 85.44 303 GLN A CA 1
ATOM 2185 C C . GLN A 1 303 ? -23.105 4.925 75.991 1.00 85.44 303 GLN A C 1
ATOM 2187 O O . GLN A 1 303 ? -22.704 3.768 75.854 1.00 85.44 303 GLN A O 1
ATOM 2192 N N . SER A 1 304 ? -23.219 5.506 77.186 1.00 87.06 304 SER A N 1
ATOM 2193 C CA . SER A 1 304 ? -22.903 4.847 78.450 1.00 87.06 304 SER A CA 1
ATOM 2194 C C . SER A 1 304 ? -24.185 4.541 79.209 1.00 87.06 304 SER A C 1
ATOM 2196 O O . SER A 1 304 ? -24.714 5.414 79.894 1.00 87.06 304 SER A O 1
ATOM 2198 N N . ILE A 1 305 ? -24.659 3.297 79.109 1.00 90.06 305 ILE A N 1
ATOM 2199 C CA . ILE A 1 305 ? -25.901 2.845 79.743 1.00 90.06 305 ILE A CA 1
ATOM 2200 C C . ILE A 1 305 ? -25.595 1.865 80.875 1.00 90.06 305 ILE A C 1
ATOM 2202 O O . ILE A 1 305 ? -24.950 0.838 80.659 1.00 90.06 305 ILE A O 1
ATOM 2206 N N . THR A 1 306 ? -26.100 2.153 82.071 1.00 91.81 306 THR A N 1
ATOM 2207 C CA . THR A 1 306 ? -26.056 1.260 83.236 1.00 91.81 306 THR A CA 1
ATOM 2208 C C . THR A 1 306 ? -27.464 0.912 83.716 1.00 91.81 306 THR A C 1
ATOM 2210 O O . THR A 1 306 ? -28.419 1.654 83.491 1.00 91.81 306 THR A O 1
ATOM 2213 N N . GLU A 1 307 ? -27.623 -0.252 84.353 1.00 92.00 307 GLU A N 1
ATOM 2214 C CA . GLU A 1 307 ? -28.917 -0.653 84.918 1.00 92.00 307 GLU A CA 1
ATOM 2215 C C . GLU A 1 307 ? -29.286 0.207 86.138 1.00 92.00 307 GLU A C 1
ATOM 2217 O O . GLU A 1 307 ? -28.441 0.470 86.996 1.00 92.00 307 GLU A O 1
ATOM 2222 N N . GLY A 1 308 ? -30.564 0.589 86.241 1.00 90.56 308 GLY A N 1
ATOM 2223 C CA . GLY A 1 308 ? -31.089 1.416 87.329 1.00 90.56 308 GLY A CA 1
ATOM 2224 C C . GLY A 1 308 ? -31.141 2.908 86.996 1.00 90.56 308 GLY A C 1
ATOM 2225 O O . GLY A 1 308 ? -30.683 3.349 85.949 1.00 90.56 308 GLY A O 1
ATOM 2226 N N . GLU A 1 309 ? -31.742 3.698 87.883 1.00 91.50 309 GLU A N 1
ATOM 2227 C CA . GLU A 1 309 ? -31.838 5.153 87.714 1.00 91.50 309 GLU A CA 1
ATOM 2228 C C . GLU A 1 309 ? -30.480 5.838 87.913 1.00 91.50 309 GLU A C 1
ATOM 2230 O O . GLU A 1 309 ? -29.626 5.356 88.663 1.00 91.50 309 GLU A O 1
ATOM 2235 N N . CYS A 1 310 ? -30.287 6.999 87.285 1.00 90.69 310 CYS A N 1
ATOM 2236 C CA . CYS A 1 310 ? -29.084 7.786 87.509 1.00 90.69 310 CYS A CA 1
ATOM 2237 C C . CYS A 1 310 ? -28.971 8.257 88.968 1.00 90.69 310 CYS A C 1
ATOM 2239 O O . CYS A 1 310 ? -29.973 8.617 89.596 1.00 90.69 310 CYS A O 1
ATOM 2241 N N . PRO A 1 311 ? -27.746 8.307 89.521 1.00 87.56 311 PRO A N 1
ATOM 2242 C CA . PRO A 1 311 ? -27.520 8.826 90.861 1.00 87.56 311 PRO A CA 1
ATOM 2243 C C . PRO A 1 311 ? -27.934 10.301 90.927 1.00 87.56 311 PRO A C 1
ATOM 2245 O O . PRO A 1 311 ? -27.473 11.123 90.137 1.00 87.56 311 PRO A O 1
ATOM 2248 N N . LYS A 1 312 ? -28.797 10.653 91.886 1.00 79.19 312 LYS A N 1
ATOM 2249 C CA . LYS A 1 312 ? -29.209 12.046 92.100 1.00 79.19 312 LYS A CA 1
ATOM 2250 C C . LYS A 1 312 ? -27.995 12.867 92.538 1.00 79.19 312 LYS A C 1
ATOM 2252 O O . LYS A 1 312 ? -27.389 12.569 93.568 1.00 79.19 312 LYS A O 1
ATOM 2257 N N . LEU A 1 313 ? -27.647 13.897 91.766 1.00 65.75 313 LEU A N 1
ATOM 2258 C CA . LEU A 1 313 ? -26.659 14.882 92.198 1.00 65.75 313 LEU A CA 1
ATOM 2259 C C . LEU A 1 313 ? -27.196 15.609 93.444 1.00 65.75 313 LEU A C 1
ATOM 2261 O O . LEU A 1 313 ? -28.382 15.942 93.482 1.00 65.75 313 LEU A O 1
ATOM 2265 N N . PRO A 1 314 ? -26.364 15.850 94.472 1.00 66.88 314 PRO A N 1
ATOM 2266 C CA . PRO A 1 314 ? -26.784 16.623 95.630 1.00 66.88 314 PRO A CA 1
ATOM 2267 C C . PRO A 1 314 ? -27.139 18.048 95.192 1.00 66.88 314 PRO A C 1
ATOM 2269 O O . PRO A 1 314 ? -26.344 18.714 94.527 1.00 66.88 314 PRO A O 1
ATOM 2272 N N . GLU A 1 315 ? -28.335 18.507 95.561 1.00 61.94 315 GLU A N 1
ATOM 2273 C CA . GLU A 1 315 ? -28.781 19.877 95.304 1.00 61.94 315 GLU A CA 1
ATOM 2274 C C . GLU A 1 315 ? -27.771 20.879 95.896 1.00 61.94 315 GLU A C 1
ATOM 2276 O O . GLU A 1 315 ? -27.293 20.679 97.023 1.00 61.94 315 GLU A O 1
ATOM 2281 N N . PRO A 1 316 ? -27.415 21.959 95.175 1.00 58.41 316 PRO A N 1
ATOM 2282 C CA . PRO A 1 316 ? -26.573 22.998 95.742 1.00 58.41 316 PRO A CA 1
ATOM 2283 C C . PRO A 1 316 ? -27.313 23.629 96.923 1.00 58.41 316 PRO A C 1
ATOM 2285 O O . PRO A 1 316 ? -28.384 24.214 96.766 1.00 58.41 316 PRO A O 1
ATOM 2288 N N . LYS A 1 317 ? -26.738 23.501 98.124 1.00 55.72 317 LYS A N 1
ATOM 2289 C CA . LYS A 1 317 ? -27.220 24.210 99.310 1.00 55.72 317 LYS A CA 1
ATOM 2290 C C . LYS A 1 317 ? -27.185 25.708 99.011 1.00 55.72 317 LYS A C 1
ATOM 2292 O O . LYS A 1 317 ? -26.109 26.270 98.832 1.00 55.72 317 LYS A O 1
ATOM 2297 N N . SER A 1 318 ? -28.354 26.336 98.971 1.00 56.53 318 SER A N 1
ATOM 2298 C CA . SER A 1 318 ? -28.482 27.788 99.024 1.00 56.53 318 SER A CA 1
ATOM 2299 C C . SER A 1 318 ? -27.935 28.284 100.366 1.00 56.53 318 SER A C 1
ATOM 2301 O O . SER A 1 318 ? -28.523 27.984 101.410 1.00 56.53 318 SER A O 1
ATOM 2303 N N . ALA A 1 319 ? -26.822 29.012 100.339 1.00 50.62 319 ALA A N 1
ATOM 2304 C CA . ALA A 1 319 ? -26.327 29.843 101.433 1.00 50.62 319 ALA A CA 1
ATOM 2305 C C . ALA A 1 319 ? -25.524 31.008 100.848 1.00 50.62 319 ALA A C 1
ATOM 2307 O O . ALA A 1 319 ? -24.662 30.735 99.982 1.00 50.62 319 ALA A O 1
#

Radius of gyration: 54.08 Å; chains: 1; bounding box: 87×108×161 Å